Protein AF-A0A8T6FMV1-F1 (afdb_monomer_lite)

Foldseek 3Di:
DDPVVVVVVVVVVCVVLVPDPVNVCVVVVVVVVVVVVVVVVVVVVVPLDQAEEEEAEQQVPLVLLLLLLLLLVLLVLLLVLLLPDPQDALVPDPDPVSSLSNLVNVQPVDVVSSVVLSNLLSVLLSVCLVVVHADDPDDHSSNVVSRCCNPCVVVVCVSRVPRSSVRYDYDDDPDRDPVVQVVCQVVVNHQWYKYHDNCNLPDPPDIDIGGPDPPDCPVVVVSVVSSVVSSVVVNCVVVVNDPVNVVVVVDDDDDDDDDPPPDDDDDDDDDDDDPDDDDDDDDDDDD

Radius of gyration: 29.45 Å; chains: 1; bounding box: 88×68×72 Å

Secondary structure (DSSP, 8-state):
--HHHHHHHHHHHHHHHHTSHHHHHHHHHHHHHHHHHHHHHHHHHT--PPEEEEEEESSSSHHHHHHHHHHHHHHHHHHHHHHHS----GGG-SSHHHHHHHHHHHHTSSHHHHHHHHHHHHHHHHHHHHHT---SS--SHHHHHHHHHHH-HHHHHHHHSSSHHHHEEE---SS-SHHHHHHHHHTTS-SEEEEE-S-TTT-SS--EEEES-TT--HHHHHHHHHHHHHHHHHHHHHTT--HHHHHHHH-------PPPTT-------------------------

Sequence (287 aa):
MSPRRVGLVARREFLENARTKAFWIGALSVPVLLVVTAAVGGFFASIRSVDTYAVLDQSGWVHDATRRHIIAEDLTEALDVIARRSVSSPADAGNEREALLAEVRTAIDSDEDREAFQTRAAELIFTLATESGRIPSPSLAVEKFADWWVSDVDAVADAFGDTSLADYRELVPSRLDAAHLNALIAEDRLDGYFVIPEDPVRSGEGARYVTENLTDQDMSRWYGRSLTDVVQAQRLREENIDAETAEWLNETISFEAAKPLGARAATAEAGHVHAQGEPILVGWVRL

Structure (mmCIF, N/CA/C/O backbone):
data_AF-A0A8T6FMV1-F1
#
_entry.id   AF-A0A8T6FMV1-F1
#
loop_
_atom_site.group_PDB
_atom_site.id
_atom_site.type_symbol
_atom_site.label_atom_id
_atom_site.label_alt_id
_atom_site.label_comp_id
_atom_site.label_asym_id
_atom_site.label_entity_id
_atom_site.label_seq_id
_atom_site.pdbx_PDB_ins_code
_atom_site.Cartn_x
_atom_site.Cartn_y
_atom_site.Cartn_z
_atom_site.occupancy
_atom_site.B_iso_or_equiv
_atom_site.auth_seq_id
_atom_site.auth_comp_id
_atom_site.auth_asym_id
_atom_site.auth_atom_id
_atom_site.pdbx_PDB_model_num
ATOM 1 N N . MET A 1 1 ? 70.629 9.662 -28.753 1.00 59.44 1 MET A N 1
ATOM 2 C CA . MET A 1 1 ? 69.447 10.322 -29.358 1.00 59.44 1 MET A CA 1
ATOM 3 C C . MET A 1 1 ? 68.993 11.407 -28.390 1.00 59.44 1 MET A C 1
ATOM 5 O O . MET A 1 1 ? 68.841 11.092 -27.220 1.00 59.44 1 MET A O 1
ATOM 9 N N . SER A 1 2 ? 68.902 12.682 -28.788 1.00 84.38 2 SER A N 1
ATOM 10 C CA . SER A 1 2 ? 68.563 13.740 -27.823 1.00 84.38 2 SER A CA 1
ATOM 11 C C . SER A 1 2 ? 67.052 13.759 -27.541 1.00 84.38 2 SER A C 1
ATOM 13 O O . SER A 1 2 ? 66.267 13.625 -28.484 1.00 84.38 2 SER A O 1
ATOM 15 N N . PRO A 1 3 ? 66.620 13.964 -26.284 1.00 84.75 3 PRO A N 1
ATOM 16 C CA . PRO A 1 3 ? 65.202 13.935 -25.895 1.00 84.75 3 PRO A CA 1
ATOM 17 C C . PRO A 1 3 ? 64.345 14.932 -26.691 1.00 84.75 3 PRO A C 1
ATOM 19 O O . PRO A 1 3 ? 63.190 14.661 -27.008 1.00 84.75 3 PRO A O 1
ATOM 22 N N . ARG A 1 4 ? 64.943 16.046 -27.134 1.00 80.75 4 ARG A N 1
ATOM 23 C CA . ARG A 1 4 ? 64.298 17.024 -28.023 1.00 80.75 4 ARG A CA 1
ATOM 24 C C . ARG A 1 4 ? 63.923 16.454 -29.394 1.00 80.75 4 ARG A C 1
ATOM 26 O O . ARG A 1 4 ? 62.879 16.808 -29.925 1.00 80.75 4 ARG A O 1
ATOM 33 N N . ARG A 1 5 ? 64.752 15.583 -29.981 1.00 81.50 5 ARG A N 1
ATOM 34 C CA . ARG A 1 5 ? 64.457 14.971 -31.289 1.00 81.50 5 ARG A CA 1
ATOM 35 C C . ARG A 1 5 ? 63.399 13.878 -31.169 1.00 81.50 5 ARG A C 1
ATOM 37 O O . ARG A 1 5 ? 62.528 13.807 -32.025 1.00 81.50 5 ARG A O 1
ATOM 44 N N . VAL A 1 6 ? 63.435 13.099 -30.087 1.00 87.50 6 VAL A N 1
ATOM 45 C CA . VAL A 1 6 ? 62.407 12.087 -29.786 1.00 87.50 6 VAL A CA 1
ATOM 46 C C . VAL A 1 6 ? 61.032 12.746 -29.633 1.00 87.50 6 VAL A C 1
ATOM 48 O O . VAL A 1 6 ? 60.074 12.298 -30.251 1.00 87.50 6 VAL A O 1
ATOM 51 N N . GLY A 1 7 ? 60.946 13.877 -28.922 1.00 88.31 7 GLY A N 1
ATOM 52 C CA . GLY A 1 7 ? 59.691 14.624 -28.783 1.00 88.31 7 GLY A CA 1
ATOM 53 C C . GLY A 1 7 ? 59.149 15.204 -30.097 1.00 88.31 7 GLY A C 1
ATOM 54 O O . GLY A 1 7 ? 57.939 15.229 -30.306 1.00 88.31 7 GLY A O 1
ATOM 55 N N . LEU A 1 8 ? 60.024 15.642 -31.012 1.00 88.56 8 LEU A N 1
ATOM 56 C CA . LEU A 1 8 ? 59.601 16.160 -32.321 1.00 88.56 8 LEU A CA 1
ATOM 57 C C . LEU A 1 8 ? 59.059 15.061 -33.240 1.00 88.56 8 LEU A C 1
ATOM 59 O O . LEU A 1 8 ? 58.070 15.290 -33.934 1.00 88.56 8 LEU A O 1
ATOM 63 N N . VAL A 1 9 ? 59.679 13.878 -33.221 1.00 87.81 9 VAL A N 1
ATOM 64 C CA . VAL A 1 9 ? 59.193 12.709 -33.969 1.00 87.81 9 VAL A CA 1
ATOM 65 C C . VAL A 1 9 ? 57.860 12.232 -33.390 1.00 87.81 9 VAL A C 1
ATOM 67 O O . VAL A 1 9 ? 56.888 12.134 -34.133 1.00 87.81 9 VAL A O 1
ATOM 70 N N . ALA A 1 10 ? 57.765 12.088 -32.064 1.00 89.12 10 ALA A N 1
ATOM 71 C CA . ALA A 1 10 ? 56.531 11.687 -31.387 1.00 89.12 10 ALA A CA 1
ATOM 72 C C . ALA A 1 10 ? 55.363 12.653 -31.659 1.00 89.12 10 ALA A C 1
ATOM 74 O O . ALA A 1 10 ? 54.241 12.222 -31.913 1.00 89.12 10 ALA A O 1
ATOM 75 N N . ARG A 1 11 ? 55.617 13.971 -31.673 1.00 91.50 11 ARG A N 1
ATOM 76 C CA . ARG A 1 11 ? 54.591 14.973 -32.009 1.00 91.50 11 ARG A CA 1
ATOM 77 C C . ARG A 1 11 ? 54.100 14.831 -33.449 1.00 91.50 11 ARG A C 1
ATOM 79 O O . ARG A 1 11 ? 52.910 15.002 -33.698 1.00 91.50 11 ARG A O 1
ATOM 86 N N . ARG A 1 12 ? 55.001 14.566 -34.398 1.00 92.50 12 ARG A N 1
ATOM 87 C CA . ARG A 1 12 ? 54.630 14.388 -35.805 1.00 92.50 12 ARG A CA 1
ATOM 88 C C . ARG A 1 12 ? 53.789 13.128 -35.995 1.00 92.50 12 ARG A C 1
ATOM 90 O O . ARG A 1 12 ? 52.728 13.221 -36.602 1.00 92.50 12 ARG A O 1
ATOM 97 N N . GLU A 1 13 ? 54.224 12.002 -35.435 1.00 87.88 13 GLU A N 1
ATOM 98 C CA . GLU A 1 13 ? 53.486 10.734 -35.502 1.00 87.88 13 GLU A CA 1
ATOM 99 C C . GLU A 1 13 ? 52.111 10.845 -34.829 1.00 87.88 13 GLU A C 1
ATOM 101 O O . GLU A 1 13 ? 51.110 10.392 -35.381 1.00 87.88 13 GLU A O 1
ATOM 106 N N . PHE A 1 14 ? 52.021 11.536 -33.687 1.00 89.38 14 PHE A N 1
ATOM 107 C CA . PHE A 1 14 ? 50.739 11.822 -33.044 1.00 89.38 14 PHE A CA 1
ATOM 108 C C . PHE A 1 14 ? 49.815 12.659 -33.939 1.00 89.38 14 PHE A C 1
ATOM 110 O O . PHE A 1 14 ? 48.641 12.332 -34.065 1.00 89.38 14 PHE A O 1
ATOM 117 N N . LEU A 1 15 ? 50.321 13.715 -34.591 1.00 90.00 15 LEU A N 1
ATOM 118 C CA . LEU A 1 15 ? 49.513 14.567 -35.475 1.00 90.00 15 LEU A CA 1
ATOM 119 C C . LEU A 1 15 ? 49.053 13.849 -36.750 1.00 90.00 15 LEU A C 1
ATOM 121 O O . LEU A 1 15 ? 47.957 14.130 -37.236 1.00 90.00 15 LEU A O 1
ATOM 125 N N . GLU A 1 16 ? 49.869 12.948 -37.299 1.00 89.81 16 GLU A N 1
ATOM 126 C CA . GLU A 1 16 ? 49.487 12.117 -38.446 1.00 89.81 16 GLU A CA 1
ATOM 127 C C . GLU A 1 16 ? 48.393 11.113 -38.043 1.00 89.81 16 GLU A C 1
ATOM 129 O O . GLU A 1 16 ? 47.364 11.027 -38.718 1.00 89.81 16 GLU A O 1
ATOM 134 N N . ASN A 1 17 ? 48.528 10.461 -36.884 1.00 85.06 17 ASN A N 1
ATOM 135 C CA . ASN A 1 17 ? 47.519 9.533 -36.367 1.00 85.06 17 ASN A CA 1
ATOM 136 C C . ASN A 1 17 ? 46.221 10.239 -35.942 1.00 85.06 17 ASN A C 1
ATOM 138 O O . ASN A 1 17 ? 45.132 9.768 -36.271 1.00 85.06 17 ASN A O 1
ATOM 142 N N . ALA A 1 18 ? 46.312 11.407 -35.301 1.00 87.69 18 ALA A N 1
ATOM 143 C CA . ALA A 1 18 ? 45.163 12.178 -34.823 1.00 87.69 18 ALA A CA 1
ATOM 144 C C . ALA A 1 18 ? 44.283 12.752 -35.945 1.00 87.69 18 ALA A C 1
ATOM 146 O O . ALA A 1 18 ? 43.157 13.171 -35.694 1.00 87.69 18 ALA A O 1
ATOM 147 N N . ARG A 1 19 ? 44.757 12.781 -37.196 1.00 90.19 19 ARG A N 1
ATOM 148 C CA . ARG A 1 19 ? 43.937 13.173 -38.357 1.00 90.19 19 ARG A CA 1
ATOM 149 C C . ARG A 1 19 ? 43.085 12.033 -38.902 1.00 90.19 19 ARG A C 1
ATOM 151 O O . ARG A 1 19 ? 42.187 12.275 -39.708 1.00 90.19 19 ARG A O 1
ATOM 158 N N . THR A 1 20 ? 43.355 10.797 -38.494 1.00 93.44 20 THR A N 1
ATOM 159 C CA . THR A 1 20 ? 42.580 9.646 -38.951 1.00 93.44 20 THR A CA 1
ATOM 160 C C . THR A 1 20 ? 41.251 9.571 -38.204 1.00 93.44 20 THR A C 1
ATOM 162 O O . THR A 1 20 ? 41.170 9.810 -36.999 1.00 93.44 20 THR A O 1
ATOM 165 N N . LYS A 1 21 ? 40.182 9.197 -38.915 1.00 89.75 21 LYS A N 1
ATOM 166 C CA . LYS A 1 21 ? 38.871 8.949 -38.293 1.00 89.75 21 LYS A CA 1
ATOM 167 C C . LYS A 1 21 ? 38.950 7.821 -37.256 1.00 89.75 21 LYS A C 1
ATOM 169 O O . LYS A 1 21 ? 38.275 7.888 -36.238 1.00 89.75 21 LYS A O 1
ATOM 174 N N . ALA A 1 22 ? 39.814 6.831 -37.491 1.00 88.44 22 ALA A N 1
ATOM 175 C CA . ALA A 1 22 ? 40.030 5.701 -36.591 1.00 88.44 22 ALA A CA 1
ATOM 176 C C . ALA A 1 22 ? 40.538 6.136 -35.206 1.00 88.44 22 ALA A C 1
ATOM 178 O O . ALA A 1 22 ? 40.054 5.619 -34.204 1.00 88.44 22 ALA A O 1
ATOM 179 N N . PHE A 1 23 ? 41.449 7.116 -35.141 1.00 91.31 23 PHE A N 1
ATOM 180 C CA . PHE A 1 23 ? 41.937 7.650 -33.868 1.00 91.31 23 PHE A CA 1
ATOM 181 C C . PHE A 1 23 ? 40.812 8.282 -33.043 1.00 91.31 23 PHE A C 1
ATOM 183 O O . PHE A 1 23 ? 40.667 7.960 -31.869 1.00 91.31 23 PHE A O 1
ATOM 190 N N . TRP A 1 24 ? 39.978 9.129 -33.653 1.00 93.44 24 TRP A N 1
ATOM 191 C CA . TRP A 1 24 ? 38.863 9.769 -32.946 1.00 93.44 24 TRP A CA 1
ATOM 192 C C . TRP A 1 24 ? 37.772 8.782 -32.541 1.00 93.44 24 TRP A C 1
ATOM 194 O O . TRP A 1 24 ? 37.235 8.899 -31.444 1.00 93.44 24 TRP A O 1
ATOM 204 N N . ILE A 1 25 ? 37.484 7.788 -33.385 1.00 91.44 25 ILE A N 1
ATOM 205 C CA . ILE A 1 25 ? 36.547 6.712 -33.046 1.00 91.44 25 ILE A CA 1
ATOM 206 C C . ILE A 1 25 ? 37.071 5.926 -31.842 1.00 91.44 25 ILE A C 1
ATOM 208 O O . ILE A 1 25 ? 36.320 5.730 -30.899 1.00 91.44 25 ILE A O 1
ATOM 212 N N . GLY A 1 26 ? 38.348 5.530 -31.833 1.00 92.44 26 GLY A N 1
ATOM 213 C CA . GLY A 1 26 ? 38.952 4.798 -30.714 1.00 92.44 26 GLY A CA 1
ATOM 214 C C . GLY A 1 26 ? 39.086 5.626 -29.431 1.00 92.44 26 GLY A C 1
ATOM 215 O O . GLY A 1 26 ? 38.884 5.107 -28.337 1.00 92.44 26 GLY A O 1
ATOM 216 N N . ALA A 1 27 ? 39.400 6.917 -29.550 1.00 92.88 27 ALA A N 1
ATOM 217 C CA . ALA A 1 27 ? 39.535 7.814 -28.405 1.00 92.88 27 ALA A CA 1
ATOM 218 C C . ALA A 1 27 ? 38.184 8.128 -27.738 1.00 92.88 27 ALA A C 1
ATOM 220 O O . ALA A 1 27 ? 38.131 8.295 -26.522 1.00 92.88 27 ALA A O 1
ATOM 221 N N . LEU A 1 28 ? 37.097 8.200 -28.517 1.00 95.69 28 LEU A N 1
ATOM 222 C CA . LEU A 1 28 ? 35.752 8.492 -28.008 1.00 95.69 28 LEU A CA 1
ATOM 223 C C . LEU A 1 28 ? 34.923 7.241 -27.697 1.00 95.69 28 LEU A C 1
ATOM 225 O O . LEU A 1 28 ? 33.983 7.332 -26.914 1.00 95.69 28 LEU A O 1
ATOM 229 N N . SER A 1 29 ? 35.245 6.076 -28.261 1.00 93.69 29 SER A N 1
ATOM 230 C CA . SER A 1 29 ? 34.432 4.868 -28.084 1.00 93.69 29 SER A CA 1
ATOM 231 C C . SER A 1 29 ? 34.378 4.392 -26.635 1.00 93.69 29 SER A C 1
ATOM 233 O O . SER A 1 29 ? 33.304 4.029 -26.174 1.00 93.69 29 SER A O 1
ATOM 235 N N . VAL A 1 30 ? 35.488 4.443 -25.892 1.00 95.06 30 VAL A N 1
ATOM 236 C CA . VAL A 1 30 ? 35.526 4.033 -24.475 1.00 95.06 30 VAL A CA 1
ATOM 237 C C . VAL A 1 30 ? 34.630 4.906 -23.579 1.00 95.06 30 VAL A C 1
ATOM 239 O O . VAL A 1 30 ? 33.767 4.342 -22.906 1.00 95.06 30 VAL A O 1
ATOM 242 N N . PRO A 1 31 ? 34.759 6.250 -23.549 1.00 95.38 31 PRO A N 1
ATOM 243 C CA . PRO A 1 31 ? 33.885 7.074 -22.715 1.00 95.38 31 PRO A CA 1
ATOM 244 C C . PRO A 1 31 ? 32.423 7.002 -23.163 1.00 95.38 31 PRO A C 1
ATOM 246 O O . PRO A 1 31 ? 31.544 6.926 -22.312 1.00 95.38 31 PRO A O 1
ATOM 249 N N . VAL A 1 32 ? 32.146 6.950 -24.471 1.00 96.38 32 VAL A N 1
ATOM 250 C CA . VAL A 1 32 ? 30.772 6.785 -24.971 1.00 96.38 32 VAL A CA 1
ATOM 251 C C . VAL A 1 32 ? 30.183 5.449 -24.523 1.00 96.38 32 VAL A C 1
ATOM 253 O O . VAL A 1 32 ? 29.054 5.428 -24.047 1.00 96.38 32 VAL A O 1
ATOM 256 N N . LEU A 1 33 ? 30.941 4.352 -24.602 1.00 95.00 33 LEU A N 1
ATOM 257 C CA . LEU A 1 33 ? 30.490 3.043 -24.131 1.00 95.00 33 LEU A CA 1
ATOM 258 C C . LEU A 1 33 ? 30.187 3.060 -22.628 1.00 95.00 33 LEU A C 1
ATOM 260 O O . LEU A 1 33 ? 29.176 2.506 -22.218 1.00 95.00 33 LEU A O 1
ATOM 264 N N . LEU A 1 34 ? 31.010 3.725 -21.810 1.00 93.94 34 LEU A N 1
ATOM 265 C CA . LEU A 1 34 ? 30.744 3.865 -20.374 1.00 93.94 34 LEU A CA 1
ATOM 266 C C . LEU A 1 34 ? 29.466 4.664 -20.098 1.00 93.94 34 LEU A C 1
ATOM 268 O O . LEU A 1 34 ? 28.664 4.239 -19.269 1.00 93.94 34 LEU A O 1
ATOM 272 N N . VAL A 1 35 ? 29.247 5.777 -20.810 1.00 94.19 35 VAL A N 1
ATOM 273 C CA . VAL A 1 35 ? 28.006 6.558 -20.687 1.00 94.19 35 VAL A CA 1
ATOM 274 C C . VAL A 1 35 ? 26.799 5.729 -21.114 1.00 94.19 35 VAL A C 1
ATOM 276 O O . VAL A 1 35 ? 25.800 5.724 -20.406 1.00 94.19 35 VAL A O 1
ATOM 279 N N . VAL A 1 36 ? 26.888 4.999 -22.228 1.00 92.81 36 VAL A N 1
ATOM 280 C CA . VAL A 1 36 ? 25.794 4.148 -22.714 1.00 92.81 36 VAL A CA 1
ATOM 281 C C . VAL A 1 36 ? 25.496 3.026 -21.722 1.00 92.81 36 VAL A C 1
ATOM 283 O O . VAL A 1 36 ? 24.342 2.848 -21.360 1.00 92.81 36 VAL A O 1
ATOM 286 N N . THR A 1 37 ? 26.501 2.310 -21.219 1.00 90.12 37 THR A N 1
ATOM 287 C CA . THR A 1 37 ? 26.293 1.226 -20.244 1.00 90.12 37 THR A CA 1
ATOM 288 C C . THR A 1 37 ? 25.696 1.744 -18.934 1.00 90.12 37 THR A C 1
ATOM 290 O O . THR A 1 37 ? 24.772 1.133 -18.401 1.00 90.12 37 THR A O 1
ATOM 293 N N . ALA A 1 38 ? 26.166 2.892 -18.433 1.00 85.50 38 ALA A N 1
ATOM 294 C CA . ALA A 1 38 ? 25.593 3.525 -17.246 1.00 85.50 38 ALA A CA 1
ATOM 295 C C . ALA A 1 38 ? 24.151 4.006 -17.489 1.00 85.50 38 ALA A C 1
ATOM 297 O O . ALA A 1 38 ? 23.285 3.804 -16.640 1.00 85.50 38 ALA A O 1
ATOM 298 N N . ALA A 1 39 ? 23.880 4.589 -18.660 1.00 82.94 39 ALA A N 1
ATOM 299 C CA . ALA A 1 39 ? 22.544 5.026 -19.050 1.00 82.94 39 ALA A CA 1
ATOM 300 C C . ALA A 1 39 ? 21.577 3.846 -19.195 1.00 82.94 39 ALA A C 1
ATOM 302 O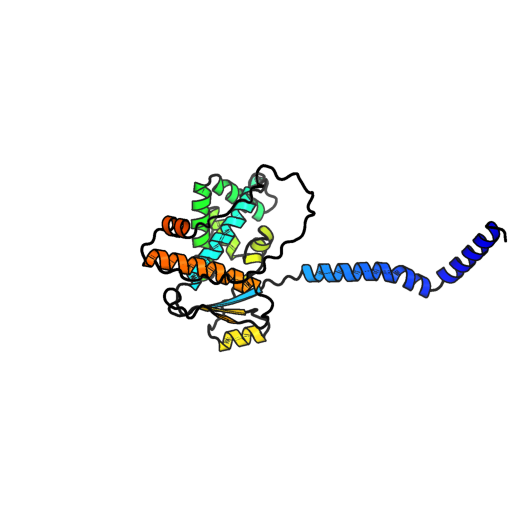 O . ALA A 1 39 ? 20.440 3.953 -18.758 1.00 82.94 39 ALA A O 1
ATOM 303 N N . VAL A 1 40 ? 22.025 2.712 -19.744 1.00 82.25 40 VAL A N 1
ATOM 304 C CA . VAL A 1 40 ? 21.216 1.490 -19.850 1.00 82.25 40 VAL A CA 1
ATOM 305 C C . VAL A 1 40 ? 20.856 0.965 -18.458 1.00 82.25 40 VAL A C 1
ATOM 307 O O . VAL A 1 40 ? 19.684 0.712 -18.203 1.00 82.25 40 VAL A O 1
ATOM 310 N N . GLY A 1 41 ? 21.818 0.875 -17.532 1.00 72.50 41 GLY A N 1
ATOM 311 C CA . GLY A 1 41 ? 21.542 0.451 -16.153 1.00 72.50 41 GLY A CA 1
ATOM 312 C C . GLY A 1 41 ? 20.572 1.381 -15.414 1.00 72.50 41 GLY A C 1
ATOM 313 O O . GLY A 1 41 ? 19.629 0.909 -14.784 1.00 72.50 41 GLY A O 1
ATOM 314 N N . GLY A 1 42 ? 20.755 2.701 -15.540 1.00 67.75 42 GLY A N 1
ATOM 315 C CA . GLY A 1 42 ? 19.849 3.689 -14.945 1.00 67.75 42 GLY A CA 1
ATOM 316 C C . GLY A 1 42 ? 18.450 3.688 -15.570 1.00 67.75 42 GLY A C 1
ATOM 317 O O . GLY A 1 42 ? 17.464 3.853 -14.861 1.00 67.75 42 GLY A O 1
ATOM 318 N N . PHE A 1 43 ? 18.353 3.448 -16.879 1.00 68.50 43 PHE A N 1
ATOM 319 C CA . PHE A 1 43 ? 17.078 3.362 -17.588 1.00 68.50 43 PHE A CA 1
ATOM 320 C C . PHE A 1 43 ? 16.267 2.136 -17.151 1.00 68.50 43 PHE A C 1
ATOM 322 O O . PHE A 1 43 ? 15.076 2.264 -16.894 1.00 68.50 43 PHE A O 1
ATOM 329 N N . PHE A 1 44 ? 16.905 0.975 -16.968 1.00 60.31 44 PHE A N 1
ATOM 330 C CA . PHE A 1 44 ? 16.220 -0.210 -16.438 1.00 60.31 44 PHE A CA 1
ATOM 331 C C . PHE A 1 44 ? 15.789 -0.047 -14.977 1.00 60.31 44 PHE A C 1
ATOM 333 O O . PHE A 1 44 ? 14.694 -0.469 -14.630 1.00 60.31 44 PHE A O 1
ATOM 340 N N . ALA A 1 45 ? 16.584 0.629 -14.143 1.00 56.97 45 ALA A N 1
ATOM 341 C CA . ALA A 1 45 ? 16.174 0.942 -12.772 1.00 56.97 45 ALA A CA 1
ATOM 342 C C . ALA A 1 45 ? 14.958 1.890 -12.712 1.00 56.97 45 ALA A C 1
ATOM 344 O O . ALA A 1 45 ? 14.191 1.838 -11.758 1.00 56.97 45 ALA A O 1
ATOM 345 N N . SER A 1 46 ? 14.766 2.740 -13.730 1.00 51.84 46 SER A N 1
ATOM 346 C CA . SER A 1 46 ? 13.611 3.647 -13.825 1.00 51.84 46 SER A CA 1
ATOM 347 C C . SER A 1 46 ? 12.337 3.010 -14.390 1.00 51.84 46 SER A C 1
ATOM 349 O O . SER A 1 46 ? 11.285 3.638 -14.339 1.00 51.84 46 SER A O 1
ATOM 351 N N . ILE A 1 47 ? 12.411 1.782 -14.914 1.00 56.62 47 ILE A N 1
ATOM 352 C CA . ILE A 1 47 ? 11.244 0.999 -15.350 1.00 56.62 47 ILE A CA 1
ATOM 353 C C . ILE A 1 47 ? 11.027 -0.124 -14.333 1.00 56.62 47 ILE A C 1
ATOM 355 O O . ILE A 1 47 ? 10.980 -1.300 -14.686 1.00 56.62 47 ILE A O 1
ATOM 359 N N . ARG A 1 48 ? 10.952 0.215 -13.044 1.00 59.22 48 ARG A N 1
ATOM 360 C CA . ARG A 1 48 ? 10.371 -0.722 -12.085 1.00 59.22 48 ARG A CA 1
ATOM 361 C C . ARG A 1 48 ? 8.871 -0.711 -12.361 1.00 59.22 48 ARG A C 1
ATOM 363 O O . ARG A 1 48 ? 8.189 0.250 -12.018 1.00 59.22 48 ARG A O 1
ATOM 370 N N . SER A 1 49 ? 8.396 -1.693 -13.122 1.00 74.25 49 SER A N 1
ATOM 371 C CA . SER A 1 49 ? 6.963 -1.925 -13.264 1.00 74.25 49 SER A CA 1
ATOM 372 C C . SER A 1 49 ? 6.423 -2.278 -11.888 1.00 74.25 49 S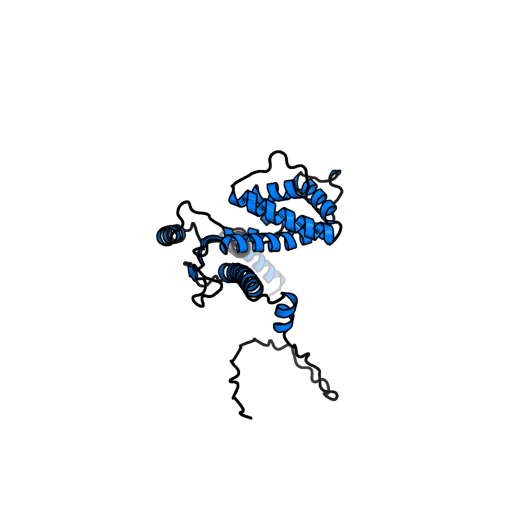ER A C 1
ATOM 374 O O . SER A 1 49 ? 7.037 -3.068 -11.179 1.00 74.25 49 SER A O 1
ATOM 376 N N . VAL A 1 50 ? 5.320 -1.649 -11.501 1.00 88.19 50 VAL A N 1
ATOM 377 C CA . VAL A 1 50 ? 4.601 -2.037 -10.293 1.00 88.19 50 VAL A CA 1
ATOM 378 C C . VAL A 1 50 ? 4.020 -3.423 -10.548 1.00 88.19 50 VAL A C 1
ATOM 380 O O . VAL A 1 50 ? 3.297 -3.592 -11.535 1.00 88.19 50 VAL A O 1
ATOM 383 N N . ASP A 1 51 ? 4.353 -4.401 -9.710 1.00 93.31 51 ASP A N 1
ATOM 384 C CA . ASP A 1 51 ? 3.937 -5.776 -9.942 1.00 93.31 51 ASP A CA 1
ATOM 385 C C . ASP A 1 51 ? 2.432 -5.908 -9.696 1.00 93.31 51 ASP A C 1
ATOM 387 O O . ASP A 1 51 ? 1.865 -5.415 -8.717 1.00 93.31 51 ASP A O 1
ATOM 391 N N . THR A 1 52 ? 1.761 -6.599 -10.597 1.00 95.31 52 THR A N 1
ATOM 392 C CA . THR A 1 52 ? 0.317 -6.776 -10.615 1.00 95.31 52 THR A CA 1
ATOM 393 C C . THR A 1 52 ? -0.074 -8.147 -10.089 1.00 95.31 52 THR A C 1
ATOM 395 O O . THR A 1 52 ? 0.449 -9.174 -10.517 1.00 95.31 52 THR A O 1
ATOM 398 N N . TYR A 1 53 ? -1.041 -8.190 -9.175 1.00 96.88 53 TYR A N 1
ATOM 399 C CA . TYR A 1 53 ? -1.509 -9.440 -8.582 1.00 96.88 53 TYR A CA 1
ATOM 400 C C . TYR A 1 53 ? -3.026 -9.514 -8.482 1.00 96.88 53 TYR A C 1
ATOM 402 O O . TYR A 1 53 ? -3.718 -8.507 -8.538 1.00 96.88 53 TYR A O 1
ATOM 410 N N . ALA A 1 54 ? -3.557 -10.722 -8.335 1.00 97.38 54 ALA A N 1
ATOM 411 C CA . ALA A 1 54 ? -4.979 -10.955 -8.108 1.00 97.38 54 ALA A CA 1
ATOM 412 C C . ALA A 1 54 ? -5.166 -11.961 -6.974 1.00 97.38 54 ALA A C 1
ATOM 414 O O . ALA A 1 54 ? -4.251 -12.716 -6.635 1.00 97.38 54 ALA A O 1
ATOM 415 N N . VAL A 1 55 ? -6.362 -12.006 -6.395 1.00 97.44 55 VAL A N 1
ATOM 416 C CA . VAL A 1 55 ? -6.655 -12.910 -5.282 1.00 97.44 55 VAL A CA 1
ATOM 417 C C . VAL A 1 55 ? -7.954 -13.657 -5.544 1.00 97.44 55 VAL A C 1
ATOM 419 O O . VAL A 1 55 ? -9.006 -13.064 -5.746 1.00 97.44 55 VAL A O 1
ATOM 422 N N . LEU A 1 56 ? -7.874 -14.986 -5.543 1.00 96.38 56 LEU A N 1
ATOM 423 C CA . LEU A 1 56 ? -9.012 -15.893 -5.550 1.00 96.38 56 LEU A CA 1
ATOM 424 C C . LEU A 1 56 ? -9.309 -16.317 -4.109 1.00 96.38 56 LEU A C 1
ATOM 426 O O . LEU A 1 56 ? -8.695 -17.257 -3.598 1.00 96.38 56 LEU A O 1
ATOM 430 N N . ASP A 1 57 ? -10.244 -15.624 -3.463 1.00 96.19 57 ASP A N 1
ATOM 431 C CA . ASP A 1 57 ? -10.633 -15.905 -2.081 1.00 96.19 57 ASP A CA 1
ATOM 432 C C . ASP A 1 57 ? -11.873 -16.794 -1.993 1.00 96.19 57 ASP A C 1
ATOM 434 O O . ASP A 1 57 ? -12.980 -16.387 -2.342 1.00 96.19 57 ASP A O 1
ATOM 438 N N . GLN A 1 58 ? -11.683 -18.020 -1.506 1.00 95.19 58 GLN A N 1
ATOM 439 C CA . GLN A 1 58 ? -12.769 -18.973 -1.277 1.00 95.19 58 GLN A CA 1
ATOM 440 C C . GLN A 1 58 ? -13.368 -18.852 0.129 1.00 95.19 58 GLN A C 1
ATOM 442 O O . GLN A 1 58 ? -14.458 -19.366 0.359 1.00 95.19 58 GLN A O 1
ATOM 447 N N . SER A 1 59 ? -12.682 -18.182 1.061 1.00 94.94 59 SER A N 1
ATOM 448 C CA . SER A 1 59 ? -13.180 -17.937 2.421 1.00 94.94 59 SER A CA 1
ATOM 449 C C . SER A 1 59 ? -14.255 -16.850 2.460 1.00 94.94 59 SER A C 1
ATOM 451 O O . SER A 1 59 ? -15.105 -16.838 3.351 1.00 94.94 59 SER A O 1
ATOM 453 N N . GLY A 1 60 ? -14.208 -15.923 1.497 1.00 95.12 60 GLY A N 1
ATOM 454 C CA . GLY A 1 60 ? -15.129 -14.796 1.372 1.00 95.12 60 GLY A CA 1
ATOM 455 C C . GLY A 1 60 ? -14.907 -13.663 2.376 1.00 95.12 60 GLY A C 1
ATOM 456 O O . GLY A 1 60 ? -15.746 -12.767 2.450 1.00 95.12 60 GLY A O 1
ATOM 457 N N . TRP A 1 61 ? -13.826 -13.687 3.161 1.00 95.31 61 TRP A N 1
ATOM 458 C CA . TRP A 1 61 ? -13.542 -12.631 4.142 1.00 95.31 61 TRP A CA 1
ATOM 459 C C . TRP A 1 61 ? -12.055 -12.315 4.311 1.00 95.31 61 TRP A C 1
ATOM 461 O O . TRP A 1 61 ? -11.716 -11.175 4.638 1.00 95.31 61 TRP A O 1
ATOM 471 N N . VAL A 1 62 ? -11.162 -13.295 4.119 1.00 95.81 62 VAL A N 1
ATOM 472 C CA . VAL A 1 62 ? -9.730 -13.111 4.394 1.00 95.81 62 VAL A CA 1
ATOM 473 C C . VAL A 1 62 ? -9.119 -12.087 3.464 1.00 95.81 62 VAL A C 1
ATOM 475 O O . VAL A 1 62 ? -8.297 -11.297 3.918 1.00 95.81 62 VAL A O 1
ATOM 478 N N . HIS A 1 63 ? -9.518 -12.062 2.195 1.00 96.12 63 HIS A N 1
ATOM 479 C CA . HIS A 1 63 ? -8.998 -11.087 1.249 1.00 96.12 63 HIS A CA 1
ATOM 480 C C . HIS A 1 63 ? -9.263 -9.653 1.708 1.00 96.12 63 HIS A C 1
ATOM 482 O O . HIS A 1 63 ? -8.335 -8.861 1.852 1.00 96.12 63 HIS A O 1
ATOM 488 N N . ASP A 1 64 ? -10.516 -9.346 2.030 1.00 96.75 64 ASP A N 1
ATOM 489 C CA . ASP A 1 64 ? -10.919 -8.015 2.472 1.00 96.75 64 ASP A CA 1
ATOM 490 C C . ASP A 1 64 ? -10.258 -7.630 3.798 1.00 96.75 64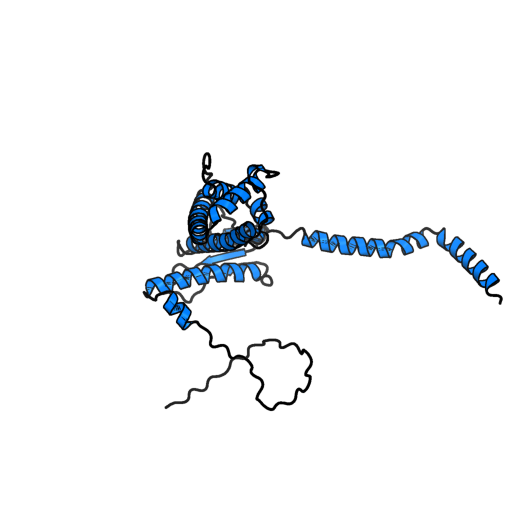 ASP A C 1
ATOM 492 O O . ASP A 1 64 ? -9.878 -6.476 4.002 1.00 96.75 64 ASP A O 1
ATOM 496 N N . ALA A 1 65 ? -10.110 -8.584 4.719 1.00 96.56 65 ALA A N 1
ATOM 497 C CA . ALA A 1 65 ? -9.395 -8.358 5.970 1.00 96.56 65 ALA A CA 1
ATOM 498 C C . ALA A 1 65 ? -7.895 -8.101 5.731 1.00 96.56 65 ALA A C 1
ATOM 500 O O . ALA A 1 65 ? -7.338 -7.171 6.310 1.00 96.56 65 ALA A O 1
ATOM 501 N N . THR A 1 66 ? -7.268 -8.852 4.823 1.00 97.19 66 THR A N 1
ATOM 502 C CA . THR A 1 66 ? -5.861 -8.679 4.416 1.00 97.19 66 THR A CA 1
ATOM 503 C C . THR A 1 66 ? -5.644 -7.330 3.744 1.00 97.19 66 THR A C 1
ATOM 505 O O . THR A 1 66 ? -4.696 -6.624 4.069 1.00 97.19 66 THR A O 1
ATOM 508 N N . ARG A 1 67 ? -6.559 -6.909 2.869 1.00 96.62 67 ARG A N 1
ATOM 509 C CA . ARG A 1 67 ? -6.496 -5.605 2.205 1.00 96.62 67 ARG A CA 1
ATOM 510 C C . ARG A 1 67 ? -6.597 -4.451 3.203 1.00 96.62 67 ARG A C 1
ATOM 512 O O . ARG A 1 67 ? -5.833 -3.498 3.097 1.00 96.62 67 ARG A O 1
ATOM 519 N N . ARG A 1 68 ? -7.487 -4.542 4.202 1.00 96.69 68 ARG A N 1
ATOM 520 C CA . ARG A 1 68 ? -7.549 -3.552 5.297 1.00 96.69 68 ARG A CA 1
ATOM 521 C C . ARG A 1 68 ? -6.250 -3.506 6.100 1.00 96.69 68 ARG A C 1
ATOM 523 O O . ARG A 1 68 ? -5.791 -2.414 6.413 1.00 96.69 68 ARG A O 1
ATOM 530 N N . HIS A 1 69 ? -5.668 -4.668 6.403 1.00 96.50 69 HIS A N 1
ATOM 531 C CA . HIS A 1 69 ? -4.385 -4.771 7.105 1.00 96.50 69 HIS A CA 1
ATOM 532 C C . HIS A 1 69 ? -3.255 -4.086 6.327 1.00 96.50 69 HIS A C 1
ATOM 534 O O . HIS A 1 69 ? -2.592 -3.211 6.869 1.00 96.50 69 HIS A O 1
ATOM 540 N N . ILE A 1 70 ? -3.116 -4.392 5.033 1.00 97.06 70 ILE A N 1
ATOM 541 C CA . ILE A 1 70 ? -2.124 -3.765 4.142 1.00 97.06 70 ILE A CA 1
ATOM 542 C C . ILE A 1 70 ? -2.300 -2.241 4.095 1.00 97.06 70 ILE A C 1
ATOM 544 O O . ILE A 1 70 ? -1.332 -1.502 4.247 1.00 97.06 70 ILE A O 1
ATOM 548 N N . ILE A 1 71 ? -3.537 -1.753 3.928 1.00 97.19 71 ILE A N 1
ATOM 549 C CA . ILE A 1 71 ? -3.818 -0.308 3.929 1.00 97.19 71 ILE A CA 1
ATOM 550 C C . ILE A 1 71 ? -3.392 0.318 5.262 1.00 97.19 71 ILE A C 1
ATOM 552 O O . ILE A 1 71 ? -2.814 1.401 5.269 1.00 97.19 71 ILE A O 1
ATOM 556 N N . ALA A 1 72 ? -3.672 -0.337 6.391 1.00 96.31 72 ALA A N 1
ATOM 557 C CA . ALA A 1 72 ? -3.285 0.170 7.701 1.00 96.31 72 ALA A CA 1
ATOM 558 C C . ALA A 1 72 ? -1.757 0.248 7.867 1.00 96.31 72 ALA A C 1
ATOM 560 O O . ALA A 1 72 ? -1.278 1.259 8.379 1.00 96.31 72 ALA A O 1
ATOM 561 N N . GLU A 1 73 ? -1.004 -0.757 7.407 1.00 96.00 73 GLU A N 1
ATOM 562 C CA . GLU A 1 73 ? 0.468 -0.745 7.405 1.00 96.00 73 GLU A CA 1
ATOM 563 C C . GLU A 1 73 ? 1.026 0.390 6.536 1.00 96.00 73 GLU A C 1
ATOM 565 O O . GLU A 1 73 ? 1.832 1.192 7.010 1.00 96.00 73 GLU A O 1
ATOM 570 N N . ASP A 1 74 ? 0.531 0.532 5.304 1.00 96.69 74 ASP A N 1
ATOM 571 C CA . ASP A 1 74 ? 0.958 1.599 4.393 1.00 96.69 74 ASP A CA 1
ATOM 572 C C . ASP A 1 74 ? 0.647 2.994 4.947 1.00 96.69 74 ASP A C 1
ATOM 574 O O . ASP A 1 74 ? 1.422 3.937 4.770 1.00 96.69 74 ASP A O 1
ATOM 578 N N . LEU A 1 75 ? -0.483 3.141 5.645 1.00 96.94 75 LEU A N 1
ATOM 579 C CA . LEU A 1 75 ? -0.829 4.382 6.327 1.00 96.94 75 LEU A CA 1
ATOM 580 C C . LEU A 1 75 ? 0.129 4.690 7.473 1.00 96.94 75 LEU A C 1
ATOM 582 O O . LEU A 1 75 ? 0.477 5.857 7.640 1.00 96.94 75 LEU A O 1
ATOM 586 N N . THR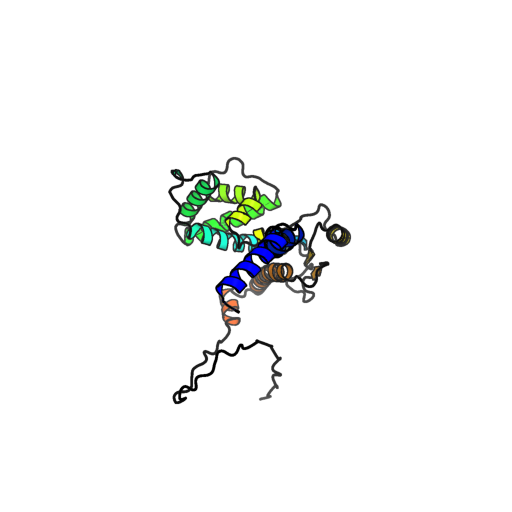 A 1 76 ? 0.573 3.694 8.245 1.00 95.75 76 THR A N 1
ATOM 587 C CA . THR A 1 76 ? 1.580 3.911 9.295 1.00 95.75 76 THR A CA 1
ATOM 588 C C . THR A 1 76 ? 2.818 4.580 8.703 1.00 95.75 76 THR A C 1
ATOM 590 O O . THR A 1 76 ? 3.205 5.657 9.165 1.00 95.75 76 THR A O 1
ATOM 593 N N . GLU A 1 77 ? 3.363 4.000 7.630 1.00 94.88 77 GLU A N 1
ATOM 594 C CA . GLU A 1 77 ? 4.567 4.495 6.956 1.00 94.88 77 GLU A CA 1
ATOM 595 C C . GLU A 1 77 ? 4.349 5.879 6.330 1.00 94.88 77 GLU A C 1
ATOM 597 O O . GLU A 1 77 ? 5.148 6.803 6.526 1.00 94.88 77 GLU A O 1
ATOM 602 N N . ALA A 1 78 ? 3.224 6.077 5.635 1.00 95.38 78 ALA A N 1
ATOM 603 C CA . ALA A 1 78 ? 2.881 7.364 5.038 1.00 95.38 78 ALA A CA 1
ATOM 604 C C . ALA A 1 78 ? 2.766 8.473 6.097 1.00 95.38 78 ALA A C 1
ATOM 606 O O . ALA A 1 78 ? 3.293 9.577 5.912 1.00 95.38 78 ALA A O 1
ATOM 607 N N . LEU A 1 79 ? 2.126 8.187 7.235 1.00 95.44 79 LEU A N 1
ATOM 608 C CA . LEU A 1 79 ? 1.996 9.132 8.341 1.00 95.44 79 LEU A CA 1
ATOM 609 C C . LEU A 1 79 ? 3.346 9.407 9.015 1.00 95.44 79 LEU A C 1
ATOM 611 O O . LEU A 1 79 ? 3.599 10.556 9.373 1.00 95.44 79 LEU A O 1
ATOM 615 N N . ASP A 1 80 ? 4.253 8.430 9.113 1.00 93.88 80 ASP A N 1
ATOM 616 C CA . ASP A 1 80 ? 5.623 8.663 9.592 1.00 93.88 80 ASP A CA 1
ATOM 617 C C . ASP A 1 80 ? 6.427 9.559 8.649 1.00 93.88 80 ASP A C 1
ATOM 619 O O . ASP A 1 80 ? 7.207 10.413 9.089 1.00 93.88 80 ASP A O 1
ATOM 623 N N . VAL A 1 81 ? 6.259 9.400 7.336 1.00 93.38 81 VAL A N 1
ATOM 624 C CA . VAL A 1 81 ? 6.865 10.300 6.348 1.00 93.38 81 VAL A CA 1
ATOM 625 C C . VAL A 1 81 ? 6.300 11.716 6.495 1.00 93.38 81 VAL A C 1
ATOM 627 O O . VAL A 1 81 ? 7.071 12.678 6.529 1.00 93.38 81 VAL A O 1
ATOM 630 N N . ILE A 1 82 ? 4.980 11.866 6.638 1.00 93.88 82 ILE A N 1
ATOM 631 C CA . ILE A 1 82 ? 4.324 13.169 6.847 1.00 93.88 82 ILE A CA 1
ATOM 632 C C . ILE A 1 82 ? 4.792 13.808 8.158 1.00 93.88 82 ILE A C 1
ATOM 634 O O . ILE A 1 82 ? 5.125 14.994 8.175 1.00 93.88 82 ILE A O 1
ATOM 638 N N . ALA A 1 83 ? 4.887 13.029 9.237 1.00 91.94 83 ALA A N 1
ATOM 639 C CA . ALA A 1 83 ? 5.298 13.505 10.551 1.00 91.94 83 ALA A CA 1
ATOM 640 C C . ALA A 1 83 ? 6.726 14.076 10.557 1.00 91.94 83 ALA A C 1
ATOM 642 O O . ALA A 1 83 ? 7.007 15.066 11.240 1.00 91.94 83 ALA A O 1
ATOM 643 N N . ARG A 1 84 ? 7.620 13.470 9.766 1.00 90.12 84 ARG A N 1
ATOM 644 C CA . ARG A 1 84 ? 9.029 13.867 9.636 1.00 90.12 84 ARG A CA 1
ATOM 645 C C . ARG A 1 84 ? 9.257 15.052 8.693 1.00 90.12 84 ARG A C 1
ATOM 647 O O . ARG A 1 84 ? 10.342 15.632 8.718 1.00 90.12 84 ARG A O 1
ATOM 654 N N . ARG A 1 85 ? 8.282 15.428 7.858 1.00 85.94 85 ARG A N 1
ATOM 655 C CA . ARG A 1 85 ? 8.433 16.559 6.930 1.00 85.94 85 ARG A CA 1
ATOM 656 C C . ARG A 1 85 ? 8.382 17.894 7.673 1.00 85.94 85 ARG A C 1
ATOM 658 O O . ARG A 1 85 ? 7.462 18.175 8.437 1.00 85.94 85 ARG A O 1
ATOM 665 N N . SER A 1 86 ? 9.350 18.756 7.376 1.00 67.12 86 SER A N 1
ATOM 666 C CA . SER A 1 86 ? 9.336 20.172 7.748 1.00 67.12 86 SER A CA 1
ATOM 667 C C . SER A 1 86 ? 8.325 20.900 6.863 1.00 67.12 86 SER A C 1
ATOM 669 O O . SER A 1 86 ? 8.683 21.427 5.811 1.00 67.12 86 SER A O 1
ATOM 671 N N . VAL A 1 87 ? 7.047 20.860 7.223 1.00 62.44 87 VAL A N 1
ATOM 672 C CA . VAL A 1 87 ? 5.999 21.481 6.409 1.00 62.44 87 VAL A CA 1
ATOM 673 C C . VAL A 1 87 ? 5.846 22.952 6.808 1.00 62.44 87 VAL A C 1
ATOM 675 O O . VAL A 1 87 ? 5.633 23.269 7.978 1.00 62.44 87 VAL A O 1
ATOM 678 N N . SER A 1 88 ? 5.984 23.859 5.837 1.00 62.22 88 SER A N 1
ATOM 679 C CA . SER A 1 88 ? 5.498 25.242 5.949 1.00 62.22 88 SER A CA 1
ATOM 680 C C . SER A 1 88 ? 3.968 25.221 6.068 1.00 62.22 88 SER A C 1
ATOM 682 O O . SER A 1 88 ? 3.346 24.275 5.598 1.00 62.22 88 SER A O 1
ATOM 684 N N . SER A 1 89 ? 3.344 26.225 6.689 1.00 72.25 89 SER A N 1
ATOM 685 C CA . SER A 1 89 ? 1.878 26.296 6.863 1.00 72.25 89 SER A CA 1
ATOM 686 C C . SER A 1 89 ? 1.112 25.913 5.579 1.00 72.25 89 SER A C 1
ATOM 688 O O . SER A 1 89 ? 1.603 26.234 4.497 1.00 72.25 89 SER A O 1
ATOM 690 N N . PRO A 1 90 ? -0.102 25.317 5.637 1.00 73.69 90 PRO A N 1
ATOM 691 C CA . PRO A 1 90 ? -0.901 25.038 4.435 1.00 73.69 90 PRO A CA 1
ATOM 692 C C . PRO A 1 90 ? -1.065 26.253 3.501 1.00 73.69 90 PRO A C 1
ATOM 694 O O . PRO A 1 90 ? -1.189 26.095 2.291 1.00 73.69 90 PRO A O 1
ATOM 697 N N . ALA A 1 91 ? -1.025 27.472 4.054 1.00 73.31 91 ALA A N 1
ATOM 698 C CA . ALA A 1 91 ? -1.083 28.729 3.303 1.00 73.31 91 ALA A CA 1
ATOM 699 C C . ALA A 1 91 ? 0.175 29.032 2.459 1.00 73.31 91 ALA A C 1
ATOM 701 O O . ALA A 1 91 ? 0.106 29.846 1.540 1.00 73.31 91 ALA A O 1
ATOM 702 N N . ASP A 1 92 ? 1.300 28.386 2.767 1.00 75.56 92 ASP A N 1
ATOM 703 C CA . ASP A 1 92 ? 2.603 28.559 2.116 1.00 75.56 92 ASP A CA 1
ATOM 704 C C . ASP A 1 92 ? 2.925 27.419 1.129 1.00 75.56 92 ASP A C 1
ATOM 706 O O . ASP A 1 92 ? 4.003 27.405 0.529 1.00 75.56 92 ASP A O 1
ATOM 710 N N . ALA A 1 93 ? 2.021 26.445 0.975 1.00 79.44 93 ALA A N 1
ATOM 711 C CA . ALA A 1 93 ? 2.203 25.299 0.092 1.00 79.44 93 ALA A CA 1
ATOM 712 C C . ALA A 1 93 ? 2.295 25.725 -1.383 1.00 79.44 93 ALA A C 1
ATOM 714 O O . ALA A 1 93 ? 1.497 26.528 -1.871 1.00 79.44 93 ALA A O 1
ATOM 715 N N . GLY A 1 94 ? 3.248 25.151 -2.123 1.00 80.56 94 GLY A N 1
ATOM 716 C CA . GLY A 1 94 ? 3.452 25.461 -3.540 1.00 80.56 94 GLY A CA 1
ATOM 717 C C . GLY A 1 94 ? 2.438 24.793 -4.473 1.00 80.56 94 GLY A C 1
ATOM 718 O O . GLY A 1 94 ? 2.342 25.166 -5.643 1.00 80.56 94 GLY A O 1
ATOM 719 N N . ASN A 1 95 ? 1.699 23.795 -3.983 1.00 89.19 95 ASN A N 1
ATOM 720 C CA . ASN A 1 95 ? 0.683 23.049 -4.726 1.00 89.19 95 ASN A CA 1
ATOM 721 C C . ASN A 1 95 ? -0.365 22.420 -3.783 1.00 89.19 95 ASN A C 1
ATOM 723 O O . ASN A 1 95 ? -0.161 22.334 -2.572 1.00 89.19 95 ASN A O 1
ATOM 727 N N . GLU A 1 96 ? -1.483 21.954 -4.351 1.00 90.44 96 GLU A N 1
ATOM 728 C CA . GLU A 1 96 ? -2.604 21.354 -3.604 1.00 90.44 96 GLU A CA 1
ATOM 729 C C . GLU A 1 96 ? -2.191 20.124 -2.782 1.00 90.44 96 GLU A C 1
ATOM 731 O O . GLU A 1 96 ? -2.671 19.938 -1.666 1.00 90.44 96 GLU A O 1
ATOM 736 N N . ARG A 1 97 ? -1.256 19.312 -3.295 1.00 91.06 97 ARG A N 1
ATOM 737 C CA . ARG A 1 97 ? -0.736 18.136 -2.586 1.00 91.06 97 ARG A CA 1
ATOM 738 C C . ARG A 1 97 ? 0.018 18.541 -1.321 1.00 91.06 97 ARG A C 1
ATOM 740 O O . ARG A 1 97 ? -0.216 17.974 -0.264 1.00 91.06 97 ARG A O 1
ATOM 747 N N . GLU A 1 98 ? 0.912 19.521 -1.403 1.00 90.50 98 GLU A N 1
ATOM 748 C CA . GLU A 1 98 ? 1.621 20.045 -0.230 1.00 90.50 98 GLU A CA 1
ATOM 749 C C . GLU A 1 98 ? 0.656 20.639 0.800 1.00 90.50 98 GLU A C 1
ATOM 751 O O . GLU A 1 98 ? 0.835 20.401 1.993 1.00 90.50 98 GLU A O 1
ATOM 756 N N . ALA A 1 99 ? -0.393 21.336 0.350 1.00 92.00 99 ALA A N 1
ATOM 757 C CA . ALA A 1 99 ? -1.423 21.871 1.237 1.00 92.00 99 ALA A CA 1
ATOM 758 C C . ALA A 1 99 ? -2.176 20.746 1.966 1.00 92.00 99 ALA A C 1
ATOM 760 O O . ALA A 1 99 ? -2.329 20.803 3.184 1.00 92.00 99 ALA A O 1
ATOM 761 N N . LEU A 1 100 ? -2.572 19.687 1.249 1.00 94.25 100 LEU A N 1
ATOM 762 C CA . LEU A 1 100 ? -3.206 18.507 1.838 1.00 94.25 100 LEU A CA 1
ATOM 763 C C . LEU A 1 100 ? -2.302 17.838 2.879 1.00 94.25 100 LEU A C 1
ATOM 765 O O . LEU A 1 100 ? -2.744 17.546 3.986 1.00 94.25 100 LEU A O 1
ATOM 769 N N . LEU A 1 101 ? -1.030 17.610 2.555 1.00 93.75 101 LEU A N 1
ATOM 770 C CA . LEU A 1 101 ? -0.097 16.968 3.483 1.00 93.75 101 LEU A CA 1
ATOM 771 C C . LEU A 1 101 ? 0.180 17.836 4.720 1.00 93.75 101 LEU A C 1
ATOM 773 O O . LEU A 1 101 ? 0.360 17.296 5.811 1.00 93.75 101 LEU A O 1
ATOM 777 N N . ALA A 1 102 ? 0.164 19.164 4.574 1.00 92.31 102 ALA A N 1
ATOM 778 C CA . ALA A 1 102 ? 0.216 20.097 5.696 1.00 92.31 102 ALA A CA 1
ATOM 779 C C . ALA A 1 102 ? -1.027 19.979 6.595 1.00 92.31 102 ALA A C 1
ATOM 781 O O . ALA A 1 102 ? -0.890 19.895 7.814 1.00 92.31 102 ALA A O 1
ATOM 782 N N . GLU A 1 103 ? -2.228 19.918 6.004 1.00 94.12 103 GLU A N 1
ATOM 783 C CA . GLU A 1 103 ? -3.479 19.696 6.743 1.00 94.12 103 GLU A CA 1
ATOM 784 C C . GLU A 1 103 ? -3.459 18.362 7.502 1.00 94.12 103 GLU A C 1
ATOM 786 O O . GLU A 1 103 ? -3.814 18.324 8.680 1.00 94.12 103 GLU A O 1
ATOM 791 N N . VAL A 1 104 ? -3.004 17.278 6.860 1.00 95.44 104 VAL A N 1
ATOM 792 C CA . VAL A 1 104 ? -2.866 15.966 7.510 1.00 95.44 104 VAL A CA 1
ATOM 793 C C . VAL A 1 104 ? -1.875 16.042 8.659 1.00 95.44 104 VAL A C 1
ATOM 795 O O . VAL A 1 104 ? -2.195 15.571 9.742 1.00 95.44 104 VAL A O 1
ATOM 798 N N . ARG A 1 105 ? -0.716 16.690 8.473 1.00 94.19 105 ARG A N 1
ATOM 799 C CA . ARG A 1 105 ? 0.278 16.853 9.542 1.00 94.19 105 ARG A CA 1
ATOM 800 C C . ARG A 1 105 ? -0.315 17.536 10.773 1.00 94.19 105 ARG A C 1
ATOM 802 O O . ARG A 1 105 ? -0.058 17.085 11.882 1.00 94.19 105 ARG A O 1
ATOM 809 N N . THR A 1 106 ? -1.098 18.597 10.574 1.00 92.56 106 THR A N 1
ATOM 810 C CA . THR A 1 106 ? -1.813 19.283 11.661 1.00 92.56 106 THR A CA 1
ATOM 811 C C . THR A 1 106 ? -2.875 18.392 12.306 1.00 92.56 106 THR A C 1
ATOM 813 O O . THR A 1 106 ? -3.088 18.483 13.508 1.00 92.56 106 THR A O 1
ATOM 816 N N . ALA A 1 107 ? -3.532 17.527 11.532 1.00 93.88 107 ALA A N 1
ATOM 817 C CA . ALA A 1 107 ? -4.539 16.602 12.042 1.00 93.88 107 ALA A CA 1
ATOM 818 C C . ALA A 1 107 ? -3.959 15.416 12.838 1.00 93.88 107 ALA A C 1
ATOM 820 O O . ALA A 1 107 ? -4.728 14.752 13.517 1.00 93.88 107 ALA A O 1
ATOM 821 N N . ILE A 1 108 ? -2.648 15.151 12.762 1.00 94.94 108 ILE A N 1
ATOM 822 C CA . ILE A 1 108 ? -1.953 14.056 13.473 1.00 94.94 108 ILE A CA 1
ATOM 823 C C . ILE A 1 108 ? -0.941 14.582 14.509 1.00 94.94 108 ILE A C 1
ATOM 825 O O . ILE A 1 108 ? 0.148 14.031 14.673 1.00 94.94 108 ILE A O 1
ATOM 829 N N . ASP A 1 109 ? -1.246 15.711 15.154 1.00 90.44 109 ASP A N 1
ATOM 830 C CA . ASP A 1 109 ? -0.310 16.403 16.057 1.00 90.44 109 ASP A CA 1
ATOM 831 C C . ASP A 1 109 ? -0.005 15.610 17.343 1.00 90.44 109 ASP A C 1
ATOM 833 O O . ASP A 1 109 ? 1.067 15.764 17.930 1.00 90.44 109 ASP A O 1
ATOM 837 N N . SER A 1 110 ? -0.912 14.718 17.753 1.00 89.19 110 SER A N 1
ATOM 838 C CA . SER A 1 110 ? -0.727 13.789 18.871 1.00 89.19 110 SER A CA 1
ATOM 839 C C . SER A 1 110 ? -0.804 12.324 18.427 1.00 89.19 110 SER A C 1
ATOM 841 O O . SER A 1 110 ? -1.338 12.017 17.360 1.00 89.19 110 SER A O 1
ATOM 843 N N . ASP A 1 111 ? -0.296 11.408 19.259 1.00 88.44 111 ASP A N 1
ATOM 844 C CA . ASP A 1 111 ? -0.369 9.964 18.990 1.00 88.44 111 ASP A CA 1
ATOM 845 C C . ASP A 1 111 ? -1.826 9.460 18.943 1.00 88.44 111 ASP A C 1
ATOM 847 O O . ASP A 1 111 ? -2.168 8.657 18.078 1.00 88.44 111 ASP A O 1
ATOM 851 N N . GLU A 1 112 ? -2.705 9.984 19.809 1.00 92.06 112 GLU A N 1
ATOM 852 C CA . GLU A 1 112 ? -4.142 9.657 19.818 1.00 92.06 112 GLU A CA 1
ATOM 853 C C . GLU A 1 112 ? -4.830 10.135 18.530 1.00 92.06 112 GLU A C 1
ATOM 855 O O . GLU A 1 112 ? -5.572 9.382 17.893 1.00 92.06 112 GLU A O 1
ATOM 860 N N . ASP A 1 113 ? -4.536 11.364 18.094 1.00 93.50 113 ASP A N 1
ATOM 861 C CA . ASP A 1 113 ? -5.067 11.893 16.835 1.00 93.50 113 ASP A CA 1
ATOM 862 C C . ASP A 1 113 ? -4.547 11.099 15.633 1.00 93.50 113 ASP A C 1
ATOM 864 O O . ASP A 1 113 ? -5.288 10.841 14.683 1.00 93.50 113 ASP A O 1
ATOM 868 N N . ARG A 1 114 ? -3.279 10.675 15.679 1.00 95.44 114 ARG A N 1
ATOM 869 C CA . ARG A 1 114 ? -2.661 9.851 14.641 1.00 95.44 114 ARG A CA 1
ATOM 870 C C . ARG A 1 114 ? -3.356 8.497 14.513 1.00 95.44 114 ARG A C 1
ATOM 872 O O . ARG A 1 114 ? -3.696 8.111 13.395 1.00 95.44 114 ARG A O 1
ATOM 879 N N . GLU A 1 115 ? -3.596 7.801 15.620 1.00 95.00 115 GLU A N 1
ATOM 880 C CA . GLU A 1 115 ? -4.285 6.504 15.632 1.00 95.00 115 GLU A CA 1
ATOM 881 C C . GLU A 1 115 ? -5.735 6.631 15.132 1.00 95.00 115 GLU A C 1
ATOM 883 O O . GLU A 1 115 ? -6.192 5.852 14.283 1.00 95.00 115 GLU A O 1
ATOM 888 N N . ALA A 1 116 ? -6.452 7.663 15.591 1.00 95.44 116 ALA A N 1
ATOM 889 C CA . ALA A 1 116 ? -7.812 7.950 15.144 1.00 95.44 116 ALA A CA 1
ATOM 890 C C . ALA A 1 116 ? -7.863 8.286 13.643 1.00 95.44 116 ALA A C 1
ATOM 892 O O . ALA A 1 116 ? -8.736 7.790 12.919 1.00 95.44 116 ALA A O 1
ATOM 893 N N . PHE A 1 117 ? -6.912 9.093 13.157 1.00 97.25 117 PHE A N 1
ATOM 894 C CA . PHE A 1 117 ? -6.776 9.427 11.742 1.00 97.25 117 PHE A CA 1
ATOM 895 C C . PHE A 1 117 ? -6.500 8.176 10.912 1.00 97.25 117 PHE A C 1
ATOM 897 O O . PHE A 1 117 ? -7.196 7.948 9.925 1.00 97.25 117 PHE A O 1
ATOM 904 N N . GLN A 1 118 ? -5.529 7.352 11.316 1.00 96.75 118 GLN A N 1
ATOM 905 C CA . GLN A 1 118 ? -5.155 6.121 10.620 1.00 96.75 118 GLN A CA 1
ATOM 906 C C . GLN A 1 118 ? -6.342 5.165 10.503 1.00 96.75 118 GLN A C 1
ATOM 908 O O . GLN A 1 118 ? -6.674 4.734 9.400 1.00 96.75 118 GLN A O 1
ATOM 913 N N . THR A 1 119 ? -7.026 4.893 11.615 1.00 96.25 119 THR A N 1
ATOM 914 C CA . THR A 1 119 ? -8.195 4.003 11.644 1.00 96.25 119 THR A CA 1
ATOM 915 C C . THR A 1 119 ? -9.289 4.507 10.706 1.00 96.25 119 THR A C 1
ATOM 917 O O . THR A 1 119 ? -9.847 3.751 9.906 1.00 96.25 119 THR A O 1
ATOM 920 N N . ARG A 1 120 ? -9.588 5.812 10.757 1.00 97.44 120 ARG A N 1
ATOM 921 C CA . ARG A 1 120 ? -10.626 6.407 9.911 1.00 97.44 120 ARG A CA 1
ATOM 922 C C . ARG A 1 120 ? -10.228 6.439 8.434 1.00 97.44 120 ARG A C 1
ATOM 924 O O . ARG A 1 120 ? -11.085 6.192 7.585 1.00 97.44 120 ARG A O 1
ATOM 931 N N . ALA A 1 121 ? -8.968 6.744 8.131 1.00 97.75 121 ALA A N 1
ATOM 932 C CA . ALA A 1 121 ? -8.430 6.755 6.776 1.00 97.75 121 ALA A CA 1
ATOM 933 C C . ALA A 1 121 ? -8.471 5.354 6.160 1.00 97.75 121 ALA A C 1
ATOM 935 O O . ALA A 1 121 ? -8.959 5.215 5.042 1.00 97.75 121 ALA A O 1
ATOM 936 N N . ALA A 1 122 ? -8.043 4.325 6.900 1.00 97.06 122 ALA A N 1
ATOM 937 C CA . ALA A 1 122 ? -8.035 2.941 6.435 1.00 97.06 122 ALA A CA 1
ATOM 938 C C . ALA A 1 122 ? -9.431 2.481 5.996 1.00 97.06 122 ALA A C 1
ATOM 940 O O . ALA A 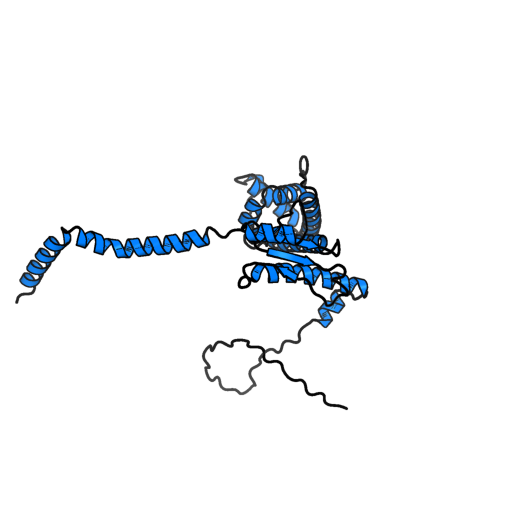1 122 ? -9.599 1.959 4.895 1.00 97.06 122 ALA A O 1
ATOM 941 N N . GLU A 1 123 ? -10.448 2.752 6.819 1.00 96.25 123 GLU A N 1
ATOM 942 C CA . GLU A 1 123 ? -11.832 2.375 6.519 1.00 96.25 123 GLU A CA 1
ATOM 943 C C . GLU A 1 123 ? -12.397 3.129 5.305 1.00 96.25 123 GLU A C 1
ATOM 945 O O . GLU A 1 123 ? -13.063 2.538 4.450 1.00 96.25 123 GLU A O 1
ATOM 950 N N . LEU A 1 124 ? -12.115 4.434 5.195 1.00 97.31 124 LEU A N 1
ATOM 951 C CA . LEU A 1 124 ? -12.529 5.234 4.041 1.00 97.31 124 LEU A CA 1
ATOM 952 C C . LEU A 1 124 ? -11.858 4.752 2.754 1.00 97.31 124 LEU A C 1
ATOM 954 O O . LEU A 1 124 ? -12.549 4.541 1.760 1.00 97.31 124 LEU A O 1
ATOM 958 N N . ILE A 1 125 ? -10.540 4.547 2.776 1.00 97.19 125 ILE A N 1
ATOM 959 C CA . ILE A 1 125 ? -9.767 4.067 1.625 1.00 97.19 125 ILE A CA 1
ATOM 960 C C . ILE A 1 125 ? -10.285 2.700 1.186 1.00 97.19 125 ILE A C 1
ATOM 962 O O . ILE A 1 125 ? -10.573 2.516 0.005 1.00 97.19 125 ILE A O 1
ATOM 966 N N . PHE A 1 126 ? -10.469 1.763 2.120 1.00 96.06 126 PHE A N 1
ATOM 967 C CA . PHE A 1 126 ? -10.998 0.437 1.809 1.00 96.06 126 PHE A CA 1
ATOM 968 C C . PHE A 1 126 ? -12.387 0.515 1.158 1.00 96.06 126 PHE A C 1
ATOM 970 O O . PHE A 1 126 ? -12.624 -0.121 0.128 1.00 96.06 126 PHE A O 1
ATOM 977 N N . THR A 1 127 ? -13.292 1.323 1.718 1.00 95.81 127 THR A N 1
ATOM 978 C CA . THR A 1 127 ? -14.654 1.503 1.188 1.00 95.81 127 THR A CA 1
ATOM 979 C C . THR A 1 127 ? -14.620 2.082 -0.227 1.00 95.81 127 THR A C 1
ATOM 981 O O . THR A 1 127 ? -15.163 1.487 -1.158 1.00 95.81 127 THR A O 1
ATOM 984 N N . LEU A 1 128 ? -13.916 3.201 -0.419 1.00 95.06 128 LEU A N 1
ATOM 985 C CA . LEU A 1 128 ? -13.802 3.878 -1.713 1.00 95.06 128 LEU A CA 1
ATOM 986 C C . LEU A 1 128 ? -13.162 2.978 -2.775 1.00 95.06 128 LEU A C 1
ATOM 988 O O . LEU A 1 128 ? -13.654 2.910 -3.900 1.00 95.06 128 LEU A O 1
ATOM 992 N N . ALA A 1 129 ? -12.100 2.256 -2.415 1.00 92.38 129 ALA A N 1
ATOM 993 C CA . ALA A 1 129 ? -11.382 1.381 -3.331 1.00 92.38 129 ALA A CA 1
ATOM 994 C C . ALA A 1 129 ? -12.152 0.092 -3.667 1.00 92.38 129 ALA A C 1
ATOM 996 O O . ALA A 1 129 ? -11.819 -0.572 -4.645 1.00 92.38 129 ALA A O 1
ATOM 997 N N . THR A 1 130 ? -13.149 -0.294 -2.867 1.00 90.75 130 THR A N 1
ATOM 998 C CA . THR A 1 130 ? -14.031 -1.443 -3.146 1.00 90.75 130 THR A CA 1
ATOM 999 C C . THR A 1 130 ? -15.225 -1.024 -3.999 1.00 90.75 130 THR A C 1
ATOM 1001 O O . THR A 1 130 ? -15.578 -1.698 -4.962 1.00 90.75 130 THR A O 1
ATOM 1004 N N . GLU A 1 131 ? -15.820 0.127 -3.695 1.00 90.56 131 GLU A N 1
ATOM 1005 C CA . GLU A 1 131 ? -16.996 0.640 -4.405 1.00 90.56 131 GLU A CA 1
ATOM 1006 C C . GLU A 1 131 ? -16.640 1.421 -5.681 1.00 90.56 131 GLU A C 1
ATOM 1008 O O . GLU A 1 131 ? -17.534 1.877 -6.394 1.00 90.56 131 GLU A O 1
ATOM 1013 N N . SER A 1 132 ? -15.344 1.580 -5.989 1.00 82.62 132 SER A N 1
ATOM 1014 C CA . SER A 1 132 ? -14.850 2.490 -7.039 1.00 82.62 132 SER A CA 1
ATOM 1015 C C . SER A 1 132 ? -15.421 3.909 -6.879 1.00 82.62 132 SER A C 1
ATOM 1017 O O . SER A 1 132 ? -15.825 4.562 -7.845 1.00 82.62 132 SER A O 1
ATOM 1019 N N . GLY A 1 133 ? -15.520 4.351 -5.625 1.00 86.88 133 GLY A N 1
ATOM 1020 C CA . GLY A 1 133 ? -16.196 5.574 -5.220 1.00 86.88 133 GLY A CA 1
ATOM 1021 C C . GLY A 1 133 ? -15.277 6.793 -5.159 1.00 86.88 133 GLY A C 1
ATOM 1022 O O . GLY A 1 133 ? -14.053 6.702 -5.211 1.00 86.88 133 GLY A O 1
ATOM 1023 N N . ARG A 1 134 ? -15.901 7.960 -5.006 1.00 91.75 134 ARG A N 1
ATOM 1024 C CA . ARG A 1 134 ? -15.256 9.237 -4.672 1.00 91.75 134 ARG A CA 1
ATOM 1025 C C . ARG A 1 134 ? -16.045 9.888 -3.553 1.00 91.75 134 ARG A C 1
ATOM 1027 O O . ARG A 1 134 ? -17.264 9.713 -3.494 1.00 91.75 134 ARG A O 1
ATOM 1034 N N . ILE A 1 135 ? -15.384 10.667 -2.704 1.00 90.00 135 ILE A N 1
ATOM 1035 C CA . ILE A 1 135 ? -16.100 11.466 -1.705 1.00 90.00 135 ILE A CA 1
ATOM 1036 C C . ILE A 1 135 ? -16.581 12.749 -2.392 1.00 90.00 135 ILE A C 1
ATOM 1038 O O . ILE A 1 135 ? -15.756 13.528 -2.871 1.00 90.00 135 ILE A O 1
ATOM 1042 N N . PRO A 1 136 ? -17.896 13.020 -2.464 1.00 87.62 136 PRO A N 1
ATOM 1043 C CA . PRO A 1 136 ? -18.374 14.282 -3.004 1.00 87.62 136 PRO A CA 1
ATOM 1044 C C . PRO A 1 136 ? -18.012 15.409 -2.032 1.00 87.62 136 PRO A C 1
ATOM 1046 O O . PRO A 1 136 ? -18.524 15.447 -0.916 1.00 87.62 136 PRO A O 1
ATOM 1049 N N . SER A 1 137 ? -17.162 16.339 -2.468 1.00 89.88 137 SER A N 1
ATOM 1050 C CA . SER A 1 137 ? -16.765 17.525 -1.693 1.00 89.88 137 SER A CA 1
ATOM 1051 C C . SER A 1 137 ? -16.148 17.192 -0.319 1.00 89.88 137 SER A C 1
ATOM 1053 O O . SER A 1 137 ? -16.723 17.564 0.708 1.00 89.88 137 SER A O 1
ATOM 1055 N N . PRO A 1 138 ? -14.984 16.513 -0.275 1.00 93.38 138 PRO A N 1
ATOM 1056 C CA . PRO A 1 138 ? -14.329 16.154 0.980 1.00 93.38 138 PRO A CA 1
ATOM 1057 C C . PRO A 1 138 ? -13.967 17.410 1.781 1.00 93.38 138 PRO A C 1
ATOM 1059 O O . PRO A 1 138 ? -13.397 18.368 1.250 1.00 93.38 138 PRO A O 1
ATOM 1062 N N . SER A 1 139 ? -14.307 17.411 3.068 1.00 92.56 139 SER A N 1
ATOM 1063 C CA . SER A 1 139 ? -14.200 18.592 3.931 1.00 92.56 139 SER A CA 1
ATOM 1064 C C . SER A 1 139 ? -13.164 18.423 5.038 1.00 92.56 139 SER A C 1
ATOM 1066 O O . SER A 1 139 ? -12.453 19.374 5.364 1.00 92.56 139 SER A O 1
ATOM 1068 N N . LEU A 1 140 ? -13.040 17.209 5.57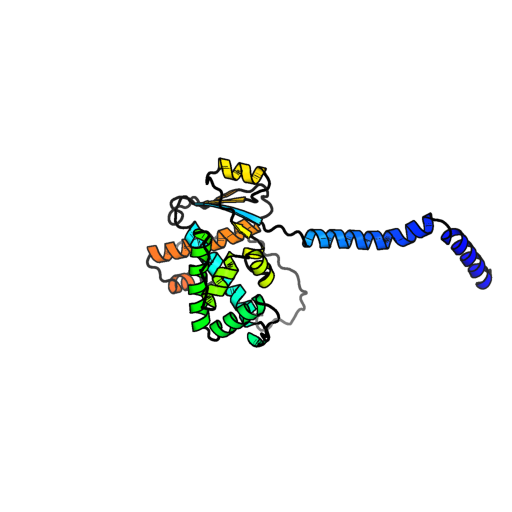3 1.00 96.00 140 LEU A N 1
ATOM 1069 C CA . LEU A 1 140 ? -12.061 16.861 6.597 1.00 96.00 140 LEU A CA 1
ATOM 1070 C C . LEU A 1 140 ? -10.733 16.442 5.955 1.00 96.00 140 LEU A C 1
ATOM 1072 O O . LEU A 1 140 ? -10.725 15.846 4.878 1.00 96.00 140 LEU A O 1
ATOM 1076 N N . ALA A 1 141 ? -9.611 16.676 6.643 1.00 95.94 141 ALA A N 1
ATOM 1077 C CA . ALA A 1 141 ? -8.287 16.259 6.166 1.00 95.94 141 ALA A CA 1
ATOM 1078 C C . ALA A 1 141 ? -8.236 14.752 5.850 1.00 95.94 141 ALA A C 1
ATOM 1080 O O . ALA A 1 141 ? -7.724 14.361 4.806 1.00 95.94 141 ALA A O 1
ATOM 1081 N N . VAL A 1 142 ? -8.851 13.919 6.699 1.00 97.56 142 VAL A N 1
ATOM 1082 C CA . VAL A 1 142 ? -8.931 12.462 6.501 1.00 97.56 142 VAL A CA 1
ATOM 1083 C C . VAL A 1 142 ? -9.739 12.070 5.259 1.00 97.56 142 VAL A C 1
ATOM 1085 O O . VAL A 1 142 ? -9.368 11.136 4.557 1.00 97.56 142 VAL A O 1
ATOM 1088 N N . GLU A 1 143 ? -10.807 12.807 4.937 1.00 97.69 143 GLU A N 1
ATOM 1089 C CA . GLU A 1 143 ? -11.624 12.569 3.739 1.00 97.69 143 GLU A CA 1
ATOM 1090 C C . GLU A 1 143 ? -10.860 12.958 2.476 1.00 97.69 143 GLU A C 1
ATOM 1092 O O . GLU A 1 143 ? -10.823 12.196 1.516 1.00 97.69 143 GLU A O 1
ATOM 1097 N N . LYS A 1 144 ? -10.219 14.134 2.485 1.00 97.25 144 LYS A N 1
ATOM 1098 C CA . LYS A 1 144 ? -9.404 14.605 1.359 1.00 97.25 144 LYS A CA 1
ATOM 1099 C C . LYS A 1 144 ? -8.231 13.662 1.104 1.00 97.25 144 LYS A C 1
ATOM 1101 O O . LYS A 1 144 ? -7.937 13.353 -0.045 1.00 97.25 144 LYS A O 1
ATOM 1106 N N . PHE A 1 145 ? -7.585 13.200 2.174 1.00 97.38 145 PHE A N 1
ATOM 1107 C CA . PHE A 1 145 ? -6.475 12.262 2.097 1.00 97.38 145 PHE A CA 1
ATOM 1108 C C . PHE A 1 145 ? -6.920 10.906 1.549 1.00 97.38 145 PHE A C 1
ATOM 1110 O O . PHE A 1 145 ? -6.292 10.409 0.623 1.00 97.38 145 PHE A O 1
ATOM 1117 N N . ALA A 1 146 ? -8.026 10.347 2.048 1.00 97.44 146 ALA A N 1
ATOM 1118 C CA . ALA A 1 146 ? -8.573 9.091 1.541 1.00 97.44 146 ALA A CA 1
ATOM 1119 C C . ALA A 1 146 ? -9.039 9.190 0.076 1.00 97.44 146 ALA A C 1
ATOM 1121 O O . ALA A 1 146 ? -8.777 8.277 -0.706 1.00 97.44 146 ALA A O 1
ATOM 1122 N N . ASP A 1 147 ? -9.686 10.297 -0.320 1.00 96.69 147 ASP A N 1
ATOM 1123 C CA . ASP A 1 147 ? -10.059 10.531 -1.722 1.00 96.69 147 ASP A CA 1
ATOM 1124 C C . ASP A 1 147 ? -8.806 10.609 -2.598 1.00 96.69 147 ASP A C 1
ATOM 1126 O O . ASP A 1 147 ? -8.725 9.892 -3.591 1.00 96.69 147 ASP A O 1
ATOM 1130 N N . TRP A 1 148 ? -7.798 11.401 -2.211 1.00 95.81 148 TRP A N 1
ATOM 1131 C CA . TRP A 1 148 ? -6.525 11.484 -2.934 1.00 95.81 148 TRP A CA 1
ATOM 1132 C C . TRP A 1 148 ? -5.850 10.113 -3.065 1.00 95.81 148 TRP A C 1
ATOM 1134 O O . TRP A 1 148 ? -5.467 9.736 -4.173 1.00 95.81 148 TRP A O 1
ATOM 1144 N N . TRP A 1 149 ? -5.798 9.346 -1.972 1.00 95.81 149 TRP A N 1
ATOM 1145 C CA . TRP A 1 149 ? -5.181 8.021 -1.913 1.00 95.81 149 TRP A CA 1
ATOM 1146 C C . TRP A 1 149 ? -5.725 7.059 -2.975 1.00 95.81 149 TRP A C 1
ATOM 1148 O O . TRP A 1 149 ? -4.967 6.371 -3.653 1.00 95.81 149 TRP A O 1
ATOM 1158 N N . VAL A 1 150 ? -7.049 7.024 -3.141 1.00 94.81 150 VAL A N 1
ATOM 1159 C CA . VAL A 1 150 ? -7.721 6.133 -4.103 1.00 94.81 150 VAL A CA 1
ATOM 1160 C C . VAL A 1 150 ? -7.712 6.705 -5.524 1.00 94.81 150 VAL A C 1
ATOM 1162 O O . VAL A 1 150 ? -7.771 5.962 -6.501 1.00 94.81 150 VAL A O 1
ATOM 1165 N N . SER A 1 151 ? -7.645 8.027 -5.655 1.00 93.69 151 SER A N 1
ATOM 1166 C CA . SER A 1 151 ? -7.822 8.722 -6.933 1.00 93.69 151 SER A CA 1
ATOM 1167 C C . SER A 1 151 ? -6.565 8.837 -7.773 1.00 93.69 151 SER A C 1
ATOM 1169 O O . SER A 1 151 ? -6.669 8.943 -8.994 1.00 93.69 151 SER A O 1
ATOM 1171 N N . ASP A 1 152 ? -5.406 8.888 -7.125 1.00 93.69 152 ASP A N 1
ATOM 1172 C CA . ASP A 1 152 ? -4.110 9.048 -7.775 1.00 93.69 152 ASP A CA 1
ATOM 1173 C C . ASP A 1 152 ? -3.067 8.207 -7.039 1.00 93.69 152 ASP A C 1
ATOM 1175 O O . ASP A 1 152 ? -2.184 8.698 -6.333 1.00 93.69 152 ASP A O 1
ATOM 1179 N N . VAL A 1 153 ? -3.238 6.893 -7.161 1.00 91.25 153 VAL A N 1
ATOM 1180 C CA . VAL A 1 153 ? -2.460 5.911 -6.407 1.00 91.25 153 VAL A CA 1
ATOM 1181 C C . VAL A 1 153 ? -0.971 5.920 -6.798 1.00 91.25 153 VAL A C 1
ATOM 1183 O O . VAL A 1 153 ? -0.118 5.511 -6.010 1.00 91.25 153 VAL A O 1
ATOM 1186 N N . ASP A 1 154 ? -0.641 6.423 -7.993 1.00 90.94 154 ASP A N 1
ATOM 1187 C CA . ASP A 1 154 ? 0.737 6.601 -8.458 1.00 90.94 154 ASP A CA 1
ATOM 1188 C C . ASP A 1 154 ? 1.372 7.838 -7.812 1.00 90.94 154 ASP A C 1
ATOM 1190 O O . ASP A 1 154 ? 2.479 7.749 -7.289 1.00 90.94 154 ASP A O 1
ATOM 1194 N N . ALA A 1 155 ? 0.651 8.962 -7.711 1.00 91.75 155 ALA A N 1
ATOM 1195 C CA . ALA A 1 155 ? 1.145 10.119 -6.962 1.00 91.75 155 ALA A CA 1
ATOM 1196 C C . ALA A 1 155 ? 1.338 9.827 -5.464 1.00 91.75 155 ALA A C 1
ATOM 1198 O O . ALA A 1 155 ? 2.179 10.460 -4.819 1.00 91.75 155 ALA A O 1
ATOM 1199 N N . VAL A 1 156 ? 0.553 8.904 -4.903 1.00 92.94 156 VAL A N 1
ATOM 1200 C CA . VAL A 1 156 ? 0.691 8.415 -3.521 1.00 92.94 156 VAL A CA 1
ATOM 1201 C C . VAL A 1 156 ? 1.946 7.559 -3.384 1.00 92.94 156 VAL A C 1
ATOM 1203 O O . VAL A 1 156 ? 2.765 7.832 -2.507 1.00 92.94 156 VAL A O 1
ATOM 1206 N N . ALA A 1 157 ? 2.133 6.584 -4.280 1.00 91.94 157 ALA A N 1
ATOM 1207 C CA . ALA A 1 157 ? 3.338 5.761 -4.335 1.00 91.94 157 ALA A CA 1
ATOM 1208 C C . ALA A 1 157 ? 4.606 6.622 -4.471 1.00 91.94 157 ALA A C 1
ATOM 1210 O O . ALA A 1 157 ? 5.536 6.471 -3.683 1.00 91.94 157 ALA A O 1
ATOM 1211 N N . ASP A 1 158 ? 4.605 7.608 -5.370 1.00 90.00 158 ASP A N 1
ATOM 1212 C CA . ASP A 1 158 ? 5.709 8.560 -5.538 1.00 90.00 158 ASP A CA 1
ATOM 1213 C C . ASP A 1 158 ? 5.959 9.410 -4.282 1.00 90.00 158 ASP A C 1
ATOM 1215 O O . ASP A 1 158 ? 7.090 9.808 -3.989 1.00 90.00 158 ASP A O 1
ATOM 1219 N N . ALA A 1 159 ? 4.898 9.746 -3.542 1.00 90.50 159 ALA A N 1
ATOM 1220 C CA . ALA A 1 159 ? 5.001 10.585 -2.357 1.00 90.50 159 ALA A CA 1
ATOM 1221 C C . ALA A 1 159 ? 5.571 9.843 -1.144 1.00 90.50 159 ALA A C 1
ATOM 1223 O O . ALA A 1 159 ? 6.171 10.513 -0.290 1.00 90.50 159 ALA A O 1
ATOM 1224 N N . PHE A 1 160 ? 5.367 8.525 -1.054 1.00 90.81 160 PHE A N 1
ATOM 1225 C CA . PHE A 1 160 ? 5.694 7.741 0.137 1.00 90.81 160 PHE A CA 1
ATOM 1226 C C . PHE A 1 160 ? 6.736 6.646 -0.074 1.00 90.81 160 PHE A C 1
ATOM 1228 O O . PHE A 1 160 ? 7.349 6.288 0.921 1.00 90.81 160 PHE A O 1
ATOM 1235 N N . GLY A 1 161 ? 7.017 6.218 -1.310 1.00 81.12 161 GLY A N 1
ATOM 1236 C CA . GLY A 1 161 ? 8.182 5.433 -1.756 1.00 81.12 161 GLY A CA 1
ATOM 1237 C C . GLY A 1 161 ? 8.327 4.015 -1.191 1.00 81.12 161 GLY A C 1
ATOM 1238 O O . GLY A 1 161 ? 8.550 3.081 -1.949 1.00 81.12 161 GLY A O 1
ATOM 1239 N N . ASP A 1 162 ? 8.177 3.867 0.121 1.00 85.81 162 ASP A N 1
ATOM 1240 C CA . ASP A 1 162 ? 8.375 2.647 0.902 1.00 85.81 162 ASP A CA 1
ATOM 1241 C C . ASP A 1 162 ? 7.045 1.933 1.229 1.00 85.81 162 ASP A C 1
ATOM 1243 O O . ASP A 1 162 ? 7.028 0.940 1.951 1.00 85.81 162 ASP A O 1
ATOM 1247 N N . THR A 1 163 ? 5.911 2.431 0.722 1.00 91.44 163 THR A N 1
ATOM 1248 C CA . THR A 1 163 ? 4.597 1.778 0.870 1.00 91.44 163 THR A CA 1
ATOM 1249 C C . THR A 1 163 ? 4.446 0.625 -0.113 1.00 91.44 163 THR A C 1
ATOM 1251 O O . THR A 1 163 ? 4.909 0.728 -1.250 1.00 91.44 163 THR A O 1
ATOM 1254 N N . SER A 1 164 ? 3.667 -0.395 0.243 1.00 93.69 164 SER A N 1
ATOM 1255 C CA . SER A 1 164 ? 3.371 -1.533 -0.632 1.00 93.69 164 SER A CA 1
ATOM 1256 C C . SER A 1 164 ? 2.749 -1.121 -1.971 1.00 93.69 164 SER A C 1
ATOM 1258 O O . SER A 1 164 ? 2.994 -1.760 -2.988 1.00 93.69 164 SER A O 1
ATOM 1260 N N . LEU A 1 165 ? 2.031 0.006 -2.008 1.00 89.62 165 LEU A N 1
ATOM 1261 C CA . LEU A 1 165 ? 1.475 0.601 -3.227 1.00 89.62 165 LEU A CA 1
ATOM 1262 C C . LEU A 1 165 ? 2.511 1.025 -4.271 1.00 89.62 165 LEU A C 1
ATOM 1264 O O . LEU A 1 165 ? 2.124 1.237 -5.420 1.00 89.62 165 LEU A O 1
ATOM 1268 N N . ALA A 1 166 ? 3.773 1.218 -3.891 1.00 90.88 166 ALA A N 1
ATOM 1269 C CA . ALA A 1 166 ? 4.840 1.534 -4.835 1.00 90.88 166 ALA A CA 1
ATOM 1270 C C . ALA A 1 166 ? 5.362 0.284 -5.554 1.00 90.88 166 ALA A C 1
ATOM 1272 O O . ALA A 1 166 ? 5.849 0.387 -6.679 1.00 90.88 166 ALA A O 1
ATOM 1273 N N . ASP A 1 167 ? 5.218 -0.883 -4.926 1.00 92.62 167 ASP A N 1
ATOM 1274 C CA . ASP A 1 167 ? 5.731 -2.151 -5.435 1.00 92.62 167 ASP A CA 1
ATOM 1275 C C . ASP A 1 167 ? 4.624 -3.046 -6.012 1.00 92.62 167 ASP A C 1
ATOM 1277 O O . ASP A 1 167 ? 4.872 -3.750 -6.987 1.00 92.62 167 ASP A O 1
ATOM 1281 N N . TYR A 1 168 ? 3.398 -2.996 -5.470 1.00 95.31 168 TYR A N 1
ATOM 1282 C CA . TYR A 1 168 ? 2.326 -3.946 -5.782 1.00 95.31 168 TYR A CA 1
ATOM 1283 C C . TYR A 1 168 ? 0.979 -3.279 -6.104 1.00 95.31 168 TYR A C 1
ATOM 1285 O O . TYR A 1 168 ? 0.533 -2.330 -5.450 1.00 95.31 168 TYR A O 1
ATOM 1293 N N . ARG A 1 169 ? 0.269 -3.830 -7.095 1.00 94.25 169 ARG A N 1
ATOM 1294 C CA . ARG A 1 169 ? -1.065 -3.397 -7.539 1.00 94.25 169 ARG A CA 1
ATOM 1295 C C . ARG A 1 169 ? -2.005 -4.583 -7.672 1.00 94.25 169 ARG A C 1
ATOM 1297 O O . ARG A 1 169 ? -1.749 -5.522 -8.417 1.00 94.25 169 ARG A O 1
ATOM 1304 N N . GLU A 1 170 ? -3.140 -4.507 -6.993 1.00 95.31 170 GLU A N 1
ATOM 1305 C CA . GLU A 1 170 ? -4.194 -5.499 -7.161 1.00 95.31 170 GLU A CA 1
ATOM 1306 C C . GLU A 1 170 ? -4.972 -5.238 -8.462 1.00 95.31 170 GLU A C 1
ATOM 1308 O O . GLU A 1 170 ? -5.495 -4.145 -8.691 1.00 95.31 170 GLU A O 1
ATOM 1313 N N . LEU A 1 171 ? -5.079 -6.256 -9.309 1.00 94.56 171 LEU A N 1
ATOM 1314 C CA . LEU A 1 171 ? -5.958 -6.303 -10.463 1.00 94.56 171 LEU A CA 1
ATOM 1315 C C . LEU A 1 171 ? -7.220 -7.081 -10.083 1.00 94.56 171 LEU A C 1
ATOM 1317 O O . LEU A 1 171 ? -7.162 -8.284 -9.837 1.00 94.56 171 LEU A O 1
ATOM 1321 N N . VAL A 1 172 ? -8.374 -6.412 -10.114 1.00 92.38 172 VAL A N 1
ATOM 1322 C CA . VAL A 1 172 ? -9.685 -7.042 -9.892 1.00 92.38 172 VAL A CA 1
ATOM 1323 C C . VAL A 1 172 ? -10.307 -7.399 -11.249 1.00 92.38 172 VAL A C 1
ATOM 1325 O O . VAL A 1 172 ? -10.864 -6.525 -11.922 1.00 92.38 172 VAL A O 1
ATOM 1328 N N . PRO A 1 173 ? -10.201 -8.655 -11.724 1.00 90.56 173 PRO A N 1
ATOM 1329 C CA . PRO A 1 173 ? -10.753 -9.036 -13.015 1.00 90.56 173 PRO A CA 1
ATOM 1330 C C . PRO A 1 173 ? -12.278 -9.168 -12.951 1.00 90.56 173 PRO A C 1
ATOM 1332 O O . PRO A 1 173 ? -12.869 -9.475 -11.920 1.00 90.56 173 PRO A O 1
ATOM 1335 N N . SER A 1 174 ? -12.927 -9.041 -14.108 1.00 89.75 174 SER A N 1
ATOM 1336 C CA . SER A 1 174 ? -14.376 -9.253 -14.246 1.00 89.75 174 SER A CA 1
ATOM 1337 C C . SER A 1 174 ? -14.814 -10.698 -13.979 1.00 89.75 174 SER A C 1
ATOM 1339 O O . SER A 1 174 ? -15.986 -10.945 -13.691 1.00 89.75 174 SER A O 1
ATOM 1341 N N . ARG A 1 175 ? -13.889 -11.659 -14.088 1.00 92.75 175 ARG A N 1
ATOM 1342 C CA . ARG A 1 175 ? -14.121 -13.078 -13.818 1.00 92.75 175 ARG A CA 1
ATOM 1343 C C . ARG A 1 175 ? -13.014 -13.630 -12.924 1.00 92.75 175 ARG A C 1
ATOM 1345 O O . ARG A 1 175 ? -11.853 -13.644 -13.317 1.00 92.75 175 ARG A O 1
ATOM 1352 N N . LEU A 1 176 ? -13.382 -14.127 -11.749 1.00 93.12 176 LEU A N 1
ATOM 1353 C CA . LEU A 1 176 ? -12.438 -14.609 -10.742 1.00 93.12 176 LEU A CA 1
ATOM 1354 C C . LEU A 1 176 ? -12.371 -16.146 -10.745 1.00 93.12 176 LEU A C 1
ATOM 1356 O O . LEU A 1 176 ? -12.971 -16.814 -9.908 1.00 93.12 176 LEU A O 1
ATOM 1360 N N . ASP A 1 177 ? -11.663 -16.725 -11.717 1.00 94.94 177 ASP A N 1
ATOM 1361 C CA . ASP A 1 177 ? -11.348 -18.158 -11.726 1.00 94.94 177 ASP A CA 1
ATOM 1362 C C . ASP A 1 177 ? -9.957 -18.446 -12.287 1.00 94.94 177 ASP A C 1
ATOM 1364 O O . ASP A 1 177 ? -9.407 -17.680 -13.079 1.00 94.94 177 ASP A O 1
ATOM 1368 N N . ALA A 1 178 ? -9.398 -19.590 -11.889 1.00 93.56 178 ALA A N 1
ATOM 1369 C CA . ALA A 1 178 ? -8.025 -19.965 -12.212 1.00 93.56 178 ALA A CA 1
ATOM 1370 C C . ALA A 1 178 ? -7.741 -19.995 -13.723 1.00 93.56 178 ALA A C 1
ATOM 1372 O O . ALA A 1 178 ? -6.653 -19.622 -14.147 1.00 93.56 178 ALA A O 1
ATOM 1373 N N . ALA A 1 179 ? -8.703 -20.408 -14.556 1.00 95.56 179 ALA A N 1
ATOM 1374 C CA . ALA A 1 179 ? -8.495 -20.446 -16.001 1.00 95.56 179 ALA A CA 1
ATOM 1375 C C . ALA A 1 179 ? -8.366 -19.035 -16.591 1.00 95.56 179 ALA A C 1
ATOM 1377 O O . ALA A 1 179 ? -7.547 -18.825 -17.482 1.00 95.56 179 ALA A O 1
ATOM 1378 N N . HIS A 1 180 ? -9.149 -18.068 -16.099 1.00 96.25 180 HIS A N 1
ATOM 1379 C CA . HIS A 1 180 ? -8.994 -16.673 -16.506 1.00 96.25 180 HIS A CA 1
ATOM 1380 C C . HIS A 1 180 ? -7.677 -16.068 -16.026 1.00 96.25 180 HIS A C 1
ATOM 1382 O O . HIS A 1 180 ? -6.982 -15.439 -16.816 1.00 96.25 180 HIS A O 1
ATOM 1388 N N . LEU A 1 181 ? -7.338 -16.272 -14.752 1.00 94.75 181 LEU A N 1
ATOM 1389 C CA . LEU A 1 181 ? -6.138 -15.697 -14.145 1.00 94.75 181 LEU A CA 1
ATOM 1390 C C . LEU A 1 181 ? -4.862 -16.228 -14.811 1.00 94.75 181 LEU A C 1
ATOM 1392 O O . LEU A 1 181 ? -3.973 -15.449 -15.126 1.00 94.75 181 LEU A O 1
ATOM 1396 N N . ASN A 1 182 ? -4.816 -17.523 -15.140 1.00 95.75 182 ASN A N 1
ATOM 1397 C CA . ASN A 1 182 ? -3.714 -18.100 -15.916 1.00 95.75 182 ASN A CA 1
ATOM 1398 C C . ASN A 1 182 ? -3.579 -17.477 -17.314 1.00 95.75 182 ASN A C 1
ATOM 1400 O O . ASN A 1 182 ? -2.466 -17.335 -17.810 1.00 95.75 182 ASN A O 1
ATOM 1404 N N . ALA A 1 183 ? -4.693 -17.107 -17.956 1.00 95.50 183 ALA A N 1
ATOM 1405 C CA . ALA A 1 183 ? -4.641 -16.402 -19.235 1.00 95.50 183 ALA A CA 1
ATOM 1406 C C . ALA A 1 183 ? -4.088 -14.976 -19.073 1.00 95.50 183 ALA A C 1
ATOM 1408 O O . ALA A 1 183 ? -3.315 -14.546 -19.916 1.00 95.50 183 ALA A O 1
ATOM 1409 N N . LEU A 1 184 ? -4.423 -14.274 -17.982 1.00 94.81 184 LEU A N 1
ATOM 1410 C CA . LEU A 1 184 ? -3.867 -12.946 -17.692 1.00 94.81 184 LEU A CA 1
ATOM 1411 C C . LEU A 1 184 ? -2.359 -12.990 -17.409 1.00 94.81 184 LEU A C 1
ATOM 1413 O O . LEU A 1 184 ? -1.658 -12.086 -17.853 1.00 94.81 184 LEU A O 1
ATOM 1417 N N . ILE A 1 185 ? -1.866 -14.042 -16.740 1.00 93.69 185 ILE A N 1
ATOM 1418 C CA . ILE A 1 185 ? -0.419 -14.280 -16.589 1.00 93.69 185 ILE A CA 1
ATOM 1419 C C . ILE A 1 185 ? 0.224 -14.476 -17.964 1.00 93.69 185 ILE A C 1
ATOM 1421 O O . ILE A 1 185 ? 1.165 -13.776 -18.305 1.00 93.69 185 ILE A O 1
ATOM 1425 N N . ALA A 1 186 ? -0.331 -15.366 -18.794 1.00 93.62 186 ALA A N 1
ATOM 1426 C CA . ALA A 1 186 ? 0.211 -15.647 -20.127 1.00 93.62 186 ALA A CA 1
ATOM 1427 C C . ALA A 1 186 ? 0.161 -14.447 -21.101 1.00 93.62 186 ALA A C 1
ATOM 1429 O O . ALA A 1 186 ? 0.786 -14.489 -22.160 1.00 93.62 186 ALA A O 1
ATOM 1430 N N . GLU A 1 187 ? -0.622 -13.414 -20.782 1.00 94.69 187 GLU A N 1
ATOM 1431 C CA . GLU A 1 187 ? -0.729 -12.152 -21.523 1.00 94.69 187 GLU A CA 1
ATOM 1432 C C . GLU A 1 187 ? 0.160 -11.033 -20.939 1.00 94.69 187 GLU A C 1
ATOM 1434 O O . GLU A 1 187 ? 0.036 -9.891 -21.382 1.00 94.69 187 GLU A O 1
ATOM 1439 N N . ASP A 1 188 ? 1.013 -11.327 -19.948 1.00 92.69 188 ASP A N 1
ATOM 1440 C CA . ASP A 1 188 ? 1.840 -10.355 -19.209 1.00 92.69 188 ASP A CA 1
ATOM 1441 C C . ASP A 1 188 ? 1.012 -9.217 -18.571 1.00 92.69 188 ASP A C 1
ATOM 1443 O O . ASP A 1 188 ? 1.445 -8.068 -18.468 1.00 92.69 188 ASP A O 1
ATOM 1447 N N . ARG A 1 189 ? -0.235 -9.513 -18.179 1.00 93.38 189 ARG A N 1
ATOM 1448 C CA . ARG A 1 189 ? -1.142 -8.565 -17.500 1.00 93.38 189 ARG A CA 1
ATOM 1449 C C . ARG A 1 189 ? -1.233 -8.788 -15.994 1.00 93.38 189 ARG A C 1
ATOM 1451 O O . ARG A 1 189 ? -1.949 -8.043 -15.325 1.00 93.38 189 ARG A O 1
ATOM 1458 N N . LEU A 1 190 ? -0.621 -9.864 -15.514 1.00 94.50 190 LEU A N 1
ATOM 1459 C CA . LEU A 1 190 ? -0.645 -10.309 -14.135 1.00 94.50 190 LEU A CA 1
ATOM 1460 C C . LEU A 1 190 ? 0.669 -11.026 -13.836 1.00 94.50 190 LEU A C 1
ATOM 1462 O O . LEU A 1 190 ? 1.006 -11.982 -14.528 1.00 94.50 190 LEU A O 1
ATOM 1466 N N . ASP A 1 191 ? 1.372 -10.624 -12.788 1.00 94.62 191 ASP A N 1
ATOM 1467 C CA . ASP A 1 191 ? 2.634 -11.257 -12.390 1.00 94.62 191 ASP A CA 1
ATOM 1468 C C . ASP A 1 191 ? 2.388 -12.519 -11.548 1.00 94.62 191 ASP A C 1
ATOM 1470 O O . ASP A 1 191 ? 3.167 -13.479 -11.565 1.00 94.62 191 ASP A O 1
ATOM 1474 N N . GLY A 1 192 ? 1.247 -12.574 -10.857 1.00 95.38 192 GLY A N 1
ATOM 1475 C CA . GLY A 1 192 ? 0.779 -13.770 -10.172 1.00 95.38 192 GLY A CA 1
ATOM 1476 C C . GLY A 1 192 ? -0.591 -13.618 -9.519 1.00 95.38 192 GLY A C 1
ATOM 1477 O O . GLY A 1 192 ? -1.196 -12.549 -9.501 1.00 95.38 192 GLY A O 1
ATOM 1478 N N . TYR A 1 193 ? -1.112 -14.707 -8.958 1.00 97.75 193 TYR A N 1
ATOM 1479 C CA . TYR A 1 193 ? -2.311 -14.648 -8.126 1.00 97.75 193 TYR A CA 1
ATOM 1480 C C . TYR A 1 193 ? -2.241 -15.560 -6.907 1.00 97.75 193 TYR A C 1
ATOM 1482 O O . TYR A 1 193 ? -1.619 -16.625 -6.918 1.00 97.75 193 TYR A O 1
ATOM 1490 N N . PHE A 1 194 ? -2.933 -15.141 -5.854 1.00 97.25 194 PHE A N 1
ATOM 1491 C CA . PHE A 1 194 ? -3.089 -15.892 -4.617 1.00 97.25 194 PHE A CA 1
ATOM 1492 C C . PHE A 1 194 ? -4.395 -16.683 -4.630 1.00 97.25 194 PHE A C 1
ATOM 1494 O O . PHE A 1 194 ? -5.409 -16.226 -5.152 1.00 97.25 194 PHE A O 1
ATOM 1501 N N . VAL A 1 195 ? -4.383 -17.876 -4.043 1.00 96.12 195 VAL A N 1
ATOM 1502 C CA . VAL A 1 195 ? -5.573 -18.695 -3.800 1.00 96.12 195 VAL A CA 1
ATOM 1503 C C . VAL A 1 195 ? -5.690 -18.926 -2.306 1.00 96.12 195 VAL A C 1
ATOM 1505 O O . VAL A 1 195 ? -4.841 -19.598 -1.712 1.00 96.12 195 VAL A O 1
ATOM 1508 N N . ILE A 1 196 ? -6.749 -18.381 -1.718 1.00 95.44 196 ILE A N 1
ATOM 1509 C CA . ILE A 1 196 ? -7.072 -18.540 -0.303 1.00 95.44 196 ILE A CA 1
ATOM 1510 C C . ILE A 1 196 ? -8.131 -19.646 -0.194 1.00 95.44 196 ILE A C 1
ATOM 1512 O O . ILE A 1 196 ? -9.141 -19.572 -0.901 1.00 95.44 196 ILE A O 1
ATOM 1516 N N . PRO A 1 197 ? -7.910 -20.688 0.629 1.00 93.94 197 PRO A N 1
ATOM 1517 C CA . PRO A 1 197 ? -8.869 -21.780 0.788 1.00 93.94 197 PRO A CA 1
ATOM 1518 C C . PRO A 1 197 ? -10.137 -21.320 1.522 1.00 93.94 197 PRO A C 1
ATOM 1520 O O . PRO A 1 197 ? -10.157 -20.255 2.129 1.00 93.94 197 PRO A O 1
ATOM 1523 N N . GLU A 1 198 ? -11.184 -22.148 1.497 1.00 93.56 198 GLU A N 1
ATOM 1524 C CA . GLU A 1 198 ? -12.477 -21.866 2.149 1.00 93.56 198 GLU A CA 1
ATOM 1525 C C . GLU A 1 198 ? -12.354 -21.687 3.675 1.00 93.56 198 GLU A C 1
ATOM 1527 O O . GLU A 1 198 ? -12.964 -20.787 4.246 1.00 93.56 198 GLU A O 1
ATOM 1532 N N . ASP A 1 199 ? -11.513 -22.493 4.335 1.00 90.94 199 ASP A N 1
ATOM 1533 C CA . ASP A 1 199 ? -11.260 -22.406 5.782 1.00 90.94 199 ASP A CA 1
ATOM 1534 C C . ASP A 1 199 ? -9.757 -22.238 6.084 1.00 90.94 199 ASP A C 1
ATOM 1536 O O . ASP A 1 199 ? -9.078 -23.195 6.464 1.00 90.94 199 ASP A O 1
ATOM 1540 N N . PRO A 1 200 ? -9.191 -21.031 5.918 1.00 87.88 200 PRO A N 1
ATOM 1541 C CA . PRO A 1 200 ? -7.770 -20.776 6.166 1.00 87.88 200 PRO A CA 1
ATOM 1542 C C . PRO A 1 200 ? -7.421 -20.765 7.664 1.00 87.88 200 PRO A C 1
ATOM 1544 O O . PRO A 1 200 ? -6.253 -20.883 8.039 1.00 87.88 200 PRO A O 1
ATOM 1547 N N . VAL A 1 201 ? -8.424 -20.646 8.537 1.00 87.94 201 VAL A N 1
ATOM 1548 C CA . VAL A 1 201 ? -8.243 -20.602 9.991 1.00 87.94 201 VAL A CA 1
ATOM 1549 C C . VAL A 1 201 ? -7.953 -22.000 10.515 1.00 87.94 201 VAL A C 1
ATOM 1551 O O . VAL A 1 201 ? -6.975 -22.177 11.241 1.00 87.94 201 VAL A O 1
ATOM 1554 N N . ARG A 1 202 ? -8.744 -23.001 10.117 1.00 83.06 202 ARG A N 1
ATOM 1555 C CA . ARG A 1 202 ? -8.621 -24.374 10.634 1.00 83.06 202 ARG A CA 1
ATOM 1556 C C . ARG A 1 202 ? -7.851 -25.306 9.712 1.00 83.06 202 ARG A C 1
ATOM 1558 O O . ARG A 1 202 ? -7.323 -26.313 10.181 1.00 83.06 202 ARG A O 1
ATOM 1565 N N . SER A 1 203 ? -7.789 -25.006 8.415 1.00 76.25 203 SER A N 1
ATOM 1566 C CA . SER A 1 203 ? -7.106 -25.868 7.453 1.00 76.25 203 SER A CA 1
ATOM 1567 C C . SER A 1 203 ? -5.586 -25.735 7.529 1.00 76.25 203 SER A C 1
ATOM 1569 O O . SER A 1 203 ? -5.032 -24.641 7.628 1.00 76.25 203 SER A O 1
ATOM 1571 N N . GLY A 1 204 ? -4.901 -26.875 7.408 1.00 69.25 204 GLY A N 1
ATOM 1572 C CA . GLY A 1 204 ? -3.461 -26.940 7.149 1.00 69.25 204 GLY A CA 1
ATOM 1573 C C . GLY A 1 204 ? -3.101 -26.893 5.659 1.00 69.25 204 GLY A C 1
ATOM 1574 O O . GLY A 1 204 ? -1.920 -26.941 5.335 1.00 69.25 204 GLY A O 1
ATOM 1575 N N . GLU A 1 205 ? -4.089 -26.827 4.755 1.00 73.31 205 GLU A N 1
ATOM 1576 C CA . GLU A 1 205 ? -3.884 -26.874 3.295 1.00 73.31 205 GLU A CA 1
ATOM 1577 C C . GLU A 1 205 ? -3.095 -25.664 2.760 1.00 73.31 205 GLU A C 1
ATOM 1579 O O . GLU A 1 205 ? -2.466 -25.763 1.709 1.00 73.31 205 GLU A O 1
ATOM 1584 N N . GLY A 1 206 ? -3.036 -24.569 3.526 1.00 77.56 206 GLY A N 1
ATOM 1585 C CA . GLY A 1 206 ? -2.255 -23.375 3.204 1.00 77.56 206 GLY A CA 1
ATOM 1586 C C . GLY A 1 206 ? -2.795 -22.593 2.001 1.00 77.56 206 GLY A C 1
ATOM 1587 O O . GLY A 1 206 ? -3.544 -23.103 1.168 1.00 77.56 206 GLY A O 1
ATOM 1588 N N . ALA A 1 207 ? -2.422 -21.317 1.906 1.00 90.31 207 ALA A N 1
ATOM 1589 C CA . ALA A 1 207 ? -2.671 -20.526 0.704 1.00 90.31 207 ALA A CA 1
ATOM 1590 C C . ALA A 1 207 ? -1.682 -20.919 -0.407 1.00 90.31 207 ALA A C 1
ATOM 1592 O O . ALA A 1 207 ? -0.558 -21.349 -0.134 1.00 90.31 207 ALA A O 1
ATOM 1593 N N . ARG A 1 208 ? -2.087 -20.761 -1.671 1.00 93.62 208 ARG A N 1
ATOM 1594 C CA . ARG A 1 208 ? -1.222 -21.007 -2.837 1.00 93.62 208 ARG A CA 1
ATOM 1595 C C . ARG A 1 208 ? -0.927 -19.706 -3.568 1.00 93.62 208 ARG A C 1
ATOM 1597 O O . ARG A 1 208 ? -1.815 -18.876 -3.712 1.00 93.62 208 ARG A O 1
ATOM 1604 N N . TYR A 1 209 ? 0.292 -19.569 -4.073 1.00 95.38 209 TYR A N 1
ATOM 1605 C CA . TYR A 1 209 ? 0.691 -18.496 -4.980 1.00 95.38 209 TYR A CA 1
ATOM 1606 C C . TYR A 1 209 ? 1.037 -19.099 -6.343 1.00 95.38 209 TYR A C 1
ATOM 1608 O O . TYR A 1 209 ? 1.774 -20.085 -6.413 1.00 95.38 209 TYR A O 1
ATOM 1616 N N . VAL A 1 210 ? 0.459 -18.552 -7.409 1.00 95.19 210 VAL A N 1
ATOM 1617 C CA . VAL A 1 210 ? 0.647 -19.008 -8.790 1.00 95.19 210 VAL A CA 1
ATOM 1618 C C . VAL A 1 210 ? 1.284 -17.877 -9.587 1.00 95.19 210 VAL A C 1
ATOM 1620 O O . VAL A 1 210 ? 0.699 -16.807 -9.699 1.00 95.19 210 VAL A O 1
ATOM 1623 N N . THR A 1 211 ? 2.470 -18.121 -10.139 1.00 94.56 211 THR A N 1
ATOM 1624 C CA . THR A 1 211 ? 3.244 -17.169 -10.952 1.00 94.56 211 THR A CA 1
ATOM 1625 C C . THR A 1 211 ? 4.054 -17.926 -12.007 1.00 94.56 211 THR A C 1
ATOM 1627 O O . THR A 1 211 ? 4.334 -19.118 -11.837 1.00 94.56 211 THR A O 1
ATOM 1630 N N . GLU A 1 212 ? 4.444 -17.246 -13.084 1.00 90.44 212 GLU A N 1
ATOM 1631 C CA . GLU A 1 212 ? 5.418 -17.764 -14.050 1.00 90.44 212 GLU A CA 1
ATOM 1632 C C . GLU A 1 212 ? 6.864 -17.617 -13.540 1.00 90.44 212 GLU A C 1
ATOM 1634 O O . GLU A 1 212 ? 7.708 -18.486 -13.784 1.00 90.44 212 GLU A O 1
ATOM 1639 N N . ASN A 1 213 ? 7.151 -16.569 -12.759 1.00 87.81 213 ASN A N 1
ATOM 1640 C CA . ASN A 1 213 ? 8.485 -16.288 -12.241 1.00 87.81 213 ASN A CA 1
ATOM 1641 C C . ASN A 1 213 ? 8.655 -16.782 -10.795 1.00 87.81 213 ASN A C 1
ATOM 1643 O O . ASN A 1 213 ? 8.441 -16.056 -9.833 1.00 87.81 213 ASN A O 1
ATOM 1647 N N . LEU A 1 214 ? 9.132 -18.017 -10.631 1.00 87.12 214 LEU A N 1
ATOM 1648 C CA . LEU A 1 214 ? 9.371 -18.617 -9.307 1.00 87.12 214 LEU A CA 1
ATOM 1649 C C . LEU A 1 214 ? 10.596 -18.055 -8.559 1.00 87.12 214 LEU A C 1
ATOM 1651 O O . LEU A 1 214 ? 10.819 -18.407 -7.395 1.00 87.12 214 LEU A O 1
ATOM 1655 N N . THR A 1 215 ? 11.436 -17.261 -9.230 1.00 83.50 215 THR A N 1
ATOM 1656 C CA . THR A 1 215 ? 12.649 -16.698 -8.615 1.00 83.50 215 THR A CA 1
ATOM 1657 C C . THR A 1 215 ? 12.381 -15.398 -7.876 1.00 83.50 215 THR A C 1
ATOM 1659 O O . THR A 1 215 ? 13.083 -15.111 -6.906 1.00 83.50 215 THR A O 1
ATOM 1662 N N . ASP A 1 216 ? 11.347 -14.665 -8.285 1.00 82.06 216 ASP A N 1
ATOM 1663 C CA . ASP A 1 216 ? 10.860 -13.517 -7.542 1.00 82.06 216 ASP A CA 1
ATOM 1664 C C . ASP A 1 216 ? 9.843 -13.978 -6.497 1.00 82.06 216 ASP A C 1
ATOM 1666 O O . ASP A 1 216 ? 8.805 -14.564 -6.805 1.00 82.06 216 ASP A O 1
ATOM 1670 N N . GLN A 1 217 ? 10.188 -13.773 -5.231 1.00 90.25 217 GLN A N 1
ATOM 1671 C CA . GLN A 1 217 ? 9.356 -14.184 -4.104 1.00 90.25 217 GLN A CA 1
ATOM 1672 C C . GLN A 1 217 ? 8.932 -12.994 -3.250 1.00 90.25 217 GLN A C 1
ATOM 1674 O O . GLN A 1 217 ? 8.293 -13.220 -2.222 1.00 90.25 217 GLN A O 1
ATOM 1679 N N . ASP A 1 218 ? 9.280 -11.763 -3.631 1.00 92.94 218 ASP A N 1
ATOM 1680 C CA . ASP A 1 218 ? 9.037 -10.577 -2.808 1.00 92.94 218 ASP A CA 1
ATOM 1681 C C . ASP A 1 218 ? 7.534 -10.385 -2.586 1.00 92.94 218 ASP A C 1
ATOM 1683 O O . ASP A 1 218 ? 7.089 -10.389 -1.435 1.00 92.94 218 ASP A O 1
ATOM 1687 N N . MET A 1 219 ? 6.739 -10.421 -3.660 1.00 94.31 219 MET A N 1
ATOM 1688 C CA . MET A 1 219 ? 5.277 -10.347 -3.588 1.00 94.31 219 MET A CA 1
ATOM 1689 C C . MET A 1 219 ? 4.662 -11.467 -2.735 1.00 94.31 219 MET A C 1
ATOM 1691 O O . MET A 1 219 ? 3.814 -11.212 -1.881 1.00 94.31 219 MET A O 1
ATOM 1695 N N . SER A 1 220 ? 5.103 -12.719 -2.918 1.00 94.81 220 SER A N 1
ATOM 1696 C CA . SER A 1 220 ? 4.574 -13.851 -2.140 1.00 94.81 220 SER A CA 1
ATOM 1697 C C . SER A 1 220 ? 4.901 -13.752 -0.649 1.00 94.81 220 SER A C 1
ATOM 1699 O O . SER A 1 220 ? 4.084 -14.127 0.191 1.00 94.81 220 SER A O 1
ATOM 1701 N N . ARG A 1 221 ? 6.088 -13.228 -0.314 1.00 95.50 221 ARG A N 1
ATOM 1702 C CA . ARG A 1 221 ? 6.540 -13.033 1.065 1.00 95.50 221 ARG A CA 1
ATOM 1703 C C . ARG A 1 221 ? 5.794 -11.877 1.716 1.00 95.50 221 ARG A C 1
ATOM 1705 O O . ARG A 1 221 ? 5.402 -12.007 2.872 1.00 95.50 221 ARG A O 1
ATOM 1712 N N . TRP A 1 222 ? 5.601 -10.785 0.981 1.00 96.38 222 TRP A N 1
ATOM 1713 C CA . TRP A 1 222 ? 4.833 -9.626 1.418 1.00 96.38 222 TRP A CA 1
ATOM 1714 C C . TRP A 1 222 ? 3.376 -10.007 1.700 1.00 96.38 222 TRP A C 1
ATOM 1716 O O . TRP A 1 222 ? 2.958 -9.984 2.856 1.00 96.38 222 TRP A O 1
ATOM 1726 N N . TYR A 1 223 ? 2.640 -10.478 0.691 1.00 96.56 223 TYR A N 1
ATOM 1727 C CA . TYR A 1 223 ? 1.223 -10.813 0.849 1.00 96.56 223 TYR A CA 1
ATOM 1728 C C . TYR A 1 223 ? 1.013 -11.969 1.836 1.00 96.56 223 TYR A C 1
ATOM 1730 O O . TYR A 1 223 ? 0.081 -11.962 2.640 1.00 96.56 223 TYR A O 1
ATOM 1738 N N . GLY A 1 224 ? 1.910 -12.963 1.815 1.00 95.50 224 GLY A N 1
ATOM 1739 C CA . GLY A 1 224 ? 1.880 -14.090 2.742 1.00 95.50 224 GLY A CA 1
ATOM 1740 C C . GLY A 1 224 ? 2.036 -13.671 4.205 1.00 95.50 224 GLY A C 1
ATOM 1741 O O . GLY A 1 224 ? 1.393 -14.274 5.064 1.00 95.50 224 GLY A O 1
ATOM 1742 N N . ARG A 1 225 ? 2.837 -12.635 4.496 1.00 95.81 225 ARG A N 1
ATOM 1743 C CA . ARG A 1 225 ? 2.953 -12.058 5.844 1.00 95.81 225 ARG A CA 1
ATOM 1744 C C . ARG A 1 225 ? 1.637 -11.408 6.264 1.00 95.81 225 ARG A C 1
ATOM 1746 O O . ARG A 1 225 ? 1.056 -11.855 7.245 1.00 95.81 225 ARG A O 1
ATOM 1753 N N . SER A 1 226 ? 1.112 -10.479 5.465 1.00 96.25 226 SER A N 1
ATOM 1754 C CA . SER A 1 226 ? -0.138 -9.772 5.778 1.00 96.25 226 SER A CA 1
ATOM 1755 C C . SER A 1 226 ? -1.326 -10.730 5.954 1.00 96.25 226 SER A C 1
ATOM 1757 O O . SER A 1 226 ? -2.114 -10.593 6.888 1.00 96.25 226 SER A O 1
ATOM 1759 N N . LEU A 1 227 ? -1.439 -11.758 5.103 1.00 95.31 227 LEU A N 1
ATOM 1760 C CA . LEU A 1 227 ? -2.465 -12.797 5.244 1.00 95.31 227 LEU A CA 1
ATOM 1761 C C . LEU A 1 227 ? -2.275 -13.610 6.530 1.00 95.31 227 LEU A C 1
ATOM 1763 O O . LEU A 1 227 ? -3.249 -13.939 7.210 1.00 95.31 227 LEU A O 1
ATOM 1767 N N . THR A 1 228 ? -1.028 -13.957 6.860 1.00 94.00 228 THR A N 1
ATOM 1768 C CA . THR A 1 228 ? -0.707 -14.704 8.080 1.00 94.00 228 THR A CA 1
ATOM 1769 C C . THR A 1 228 ? -1.121 -13.920 9.316 1.00 94.00 228 THR A C 1
ATOM 1771 O O . THR A 1 228 ? -1.767 -14.500 10.186 1.00 94.00 228 THR A O 1
ATOM 1774 N N . ASP A 1 229 ? -0.825 -12.624 9.367 1.00 94.25 229 ASP A N 1
ATOM 1775 C CA . ASP A 1 229 ? -1.157 -11.764 10.504 1.00 94.25 229 ASP A CA 1
ATOM 1776 C C . ASP A 1 229 ? -2.678 -11.698 10.715 1.00 94.25 229 ASP A C 1
ATOM 1778 O O . ASP A 1 229 ? -3.175 -11.916 11.823 1.00 94.25 229 ASP A O 1
ATOM 1782 N N . VAL A 1 230 ? -3.447 -11.548 9.631 1.00 95.12 230 VAL A N 1
ATOM 1783 C CA . VAL A 1 230 ? -4.919 -11.560 9.672 1.00 95.12 230 VAL A CA 1
ATOM 1784 C C . VAL A 1 230 ? -5.484 -12.900 10.146 1.00 95.12 230 VAL A C 1
ATOM 1786 O O . VAL A 1 230 ? -6.371 -12.939 11.007 1.00 95.12 230 VAL A O 1
ATOM 1789 N N . VAL A 1 231 ? -4.987 -14.016 9.607 1.00 93.25 231 VAL A N 1
ATOM 1790 C CA . VAL A 1 231 ? -5.458 -15.355 9.990 1.00 93.25 231 VAL A CA 1
ATOM 1791 C C . VAL A 1 231 ? -5.067 -15.678 11.433 1.00 93.25 231 VAL A C 1
ATOM 1793 O O . VAL A 1 231 ? -5.872 -16.251 12.168 1.00 93.25 231 VAL A O 1
ATOM 1796 N N . GLN A 1 232 ? -3.867 -15.296 11.876 1.00 91.25 232 GLN A N 1
ATOM 1797 C CA . GLN A 1 232 ? -3.441 -15.460 13.266 1.00 91.25 232 GLN A CA 1
ATOM 1798 C C . GLN A 1 232 ? -4.314 -14.638 14.215 1.00 91.25 232 GLN A C 1
ATOM 1800 O O . GLN A 1 232 ? -4.838 -15.197 15.177 1.00 91.25 232 GLN A O 1
ATOM 1805 N N . ALA A 1 233 ? -4.566 -13.363 13.910 1.00 91.25 233 ALA A N 1
ATOM 1806 C CA . ALA A 1 233 ? -5.458 -12.522 14.705 1.00 91.25 233 ALA A CA 1
ATOM 1807 C C . ALA A 1 233 ? -6.875 -13.117 14.806 1.00 91.25 233 ALA A C 1
ATOM 1809 O O . ALA A 1 233 ? -7.508 -13.055 15.861 1.00 91.25 233 ALA A O 1
ATOM 1810 N N . GLN A 1 234 ? -7.383 -13.734 13.733 1.00 92.25 234 GLN A N 1
ATOM 1811 C CA . GLN A 1 234 ? -8.656 -14.459 13.764 1.00 92.25 234 GLN A CA 1
ATOM 1812 C C . GLN A 1 234 ? -8.601 -15.705 14.659 1.00 92.25 234 GLN A C 1
ATOM 1814 O O . GLN A 1 234 ? -9.513 -15.904 15.459 1.00 92.25 234 GLN A O 1
ATOM 1819 N N . ARG A 1 235 ? -7.540 -16.519 14.571 1.00 90.25 235 ARG A N 1
ATOM 1820 C CA . ARG A 1 235 ? -7.354 -17.710 15.424 1.00 90.25 235 ARG A CA 1
ATOM 1821 C C . ARG A 1 235 ? -7.333 -17.348 16.907 1.00 90.25 235 ARG A C 1
ATOM 1823 O O . ARG A 1 235 ? -8.009 -17.998 17.698 1.00 90.25 235 ARG A O 1
ATOM 1830 N N . LEU A 1 236 ? -6.600 -16.296 17.274 1.00 89.69 236 LEU A N 1
ATOM 1831 C CA . LEU A 1 236 ? -6.534 -15.813 18.655 1.00 89.69 236 LEU A CA 1
ATOM 1832 C C . LEU A 1 236 ? -7.917 -15.392 19.165 1.00 89.69 236 LEU A C 1
ATOM 1834 O O . LEU A 1 236 ? -8.325 -15.805 20.250 1.00 89.69 236 LEU A O 1
ATOM 1838 N N . ARG A 1 237 ? -8.680 -14.655 18.346 1.00 88.50 237 ARG A N 1
ATOM 1839 C CA . ARG A 1 237 ? -10.055 -14.254 18.677 1.00 88.50 237 ARG A CA 1
ATOM 1840 C C . ARG A 1 237 ? -11.000 -15.449 18.841 1.00 88.50 237 ARG A C 1
ATOM 1842 O O . ARG A 1 237 ? -11.800 -15.440 19.770 1.00 88.50 237 ARG A O 1
ATOM 1849 N N . GLU A 1 238 ? -10.917 -16.471 17.985 1.00 89.19 238 GLU A N 1
ATOM 1850 C CA . GLU A 1 238 ? -11.760 -17.677 18.093 1.00 89.19 238 GLU A CA 1
ATOM 1851 C C . GLU A 1 238 ? -11.462 -18.500 19.353 1.00 89.19 238 GLU A C 1
ATOM 1853 O O . GLU A 1 238 ? -12.387 -18.997 19.998 1.00 89.19 238 GLU A O 1
ATOM 1858 N N . GLU A 1 239 ? -10.192 -18.589 19.743 1.00 89.12 239 GLU A N 1
ATOM 1859 C CA . GLU A 1 239 ? -9.756 -19.312 20.943 1.00 89.12 239 GLU A CA 1
ATOM 1860 C C . GLU A 1 239 ? -9.852 -18.469 22.229 1.00 89.12 239 GLU A C 1
ATOM 1862 O O . GLU A 1 239 ? -9.537 -18.953 23.315 1.00 89.12 239 GLU A O 1
ATOM 1867 N N . ASN A 1 240 ? -10.330 -17.220 22.141 1.00 88.00 240 ASN A N 1
ATOM 1868 C CA . ASN A 1 240 ? -10.359 -16.250 23.246 1.00 88.00 240 ASN A CA 1
ATOM 1869 C C . ASN A 1 240 ? -8.981 -16.056 23.903 1.00 88.00 240 ASN A C 1
ATOM 1871 O O . ASN A 1 240 ? -8.878 -15.856 25.115 1.00 88.00 240 ASN A O 1
ATOM 1875 N N . ILE A 1 241 ? -7.920 -16.141 23.101 1.00 85.25 241 ILE A N 1
ATOM 1876 C CA . ILE A 1 241 ? -6.560 -15.846 23.533 1.00 85.25 241 ILE A CA 1
ATOM 1877 C C . ILE A 1 241 ? -6.353 -14.350 23.341 1.00 85.25 241 ILE A C 1
ATOM 1879 O O . ILE A 1 241 ? -6.499 -13.826 22.236 1.00 85.25 241 ILE A O 1
ATOM 1883 N N . ASP A 1 242 ? -6.029 -13.668 24.432 1.00 83.06 242 ASP A N 1
ATOM 1884 C CA . ASP A 1 242 ? -5.702 -12.251 24.393 1.00 83.06 242 ASP A CA 1
ATOM 1885 C C . ASP A 1 242 ? -4.414 -12.011 23.582 1.00 83.06 242 ASP A C 1
ATOM 1887 O O . ASP A 1 242 ? -3.471 -12.807 23.647 1.00 83.06 242 ASP A O 1
ATOM 1891 N N . ALA A 1 243 ? -4.380 -10.929 22.800 1.00 78.38 243 ALA A N 1
ATOM 1892 C CA . ALA A 1 243 ? -3.249 -10.615 21.930 1.00 78.38 243 ALA A CA 1
ATOM 1893 C C . ALA A 1 243 ? -1.947 -10.417 22.724 1.00 78.38 243 ALA A C 1
ATOM 1895 O O . ALA A 1 243 ? -0.916 -10.956 22.329 1.00 78.38 243 ALA A O 1
ATOM 1896 N N . GLU A 1 244 ? -2.010 -9.763 23.888 1.00 79.00 244 GLU A N 1
ATOM 1897 C CA . GLU A 1 244 ? -0.863 -9.567 24.783 1.00 79.00 244 GLU A CA 1
ATOM 1898 C C . GLU A 1 244 ? -0.347 -10.919 25.297 1.00 79.00 244 GLU A C 1
ATOM 1900 O O . GLU A 1 244 ? 0.856 -11.166 25.374 1.00 79.00 244 GLU A O 1
ATOM 1905 N N . THR A 1 245 ? -1.262 -11.854 25.577 1.00 78.44 245 THR A N 1
ATOM 1906 C CA . THR A 1 245 ? -0.897 -13.220 25.985 1.00 78.44 245 THR A CA 1
ATOM 1907 C C . THR A 1 245 ? -0.203 -13.980 24.855 1.00 78.44 245 THR A C 1
ATOM 1909 O O . THR A 1 245 ? 0.759 -14.709 25.100 1.00 78.44 245 THR A O 1
ATOM 1912 N N . ALA A 1 246 ? -0.674 -13.833 23.617 1.00 77.69 246 ALA A N 1
ATOM 1913 C CA . ALA A 1 246 ? -0.067 -14.478 22.459 1.00 77.69 246 ALA A CA 1
ATOM 1914 C C . ALA A 1 246 ? 1.319 -13.900 22.128 1.00 77.69 246 ALA A C 1
ATOM 1916 O O . ALA A 1 246 ? 2.243 -14.663 21.843 1.00 77.69 246 ALA A O 1
ATOM 1917 N N . GLU A 1 247 ? 1.477 -12.577 22.204 1.00 78.12 247 GLU A N 1
ATOM 1918 C CA . GLU A 1 247 ? 2.768 -11.901 22.044 1.00 78.12 247 GLU A CA 1
ATOM 1919 C C . GLU A 1 247 ? 3.766 -12.358 23.104 1.00 78.12 247 GLU A C 1
ATOM 1921 O O . GLU A 1 247 ? 4.878 -12.764 22.764 1.00 78.12 247 GLU A O 1
ATOM 1926 N N . TRP A 1 248 ? 3.342 -12.399 24.369 1.00 77.81 248 TRP A N 1
ATOM 1927 C CA . TRP A 1 248 ? 4.164 -12.903 25.465 1.00 77.81 248 TRP A CA 1
ATOM 1928 C C . TRP A 1 248 ? 4.625 -14.353 25.235 1.00 77.81 248 TRP A C 1
ATOM 1930 O O . TRP A 1 248 ? 5.781 -14.687 25.490 1.00 77.81 248 TRP A O 1
ATOM 1940 N N . LEU A 1 249 ? 3.757 -15.223 24.702 1.00 75.50 249 LEU A N 1
ATOM 1941 C CA . LEU A 1 249 ? 4.119 -16.610 24.373 1.00 75.50 249 LEU A CA 1
ATOM 1942 C C . LEU A 1 249 ? 5.139 -16.721 23.230 1.00 75.50 249 LEU A C 1
ATOM 1944 O O . LEU A 1 249 ? 5.900 -17.690 23.188 1.00 75.50 249 LEU A O 1
ATOM 1948 N N . ASN A 1 250 ? 5.146 -15.757 22.310 1.00 76.12 250 ASN A N 1
ATOM 1949 C CA . ASN A 1 250 ? 6.064 -15.706 21.173 1.00 76.12 250 ASN A CA 1
ATOM 1950 C C . ASN A 1 250 ? 7.360 -14.933 21.474 1.00 76.12 250 ASN A C 1
ATOM 1952 O O . ASN A 1 250 ? 8.262 -14.907 20.629 1.00 76.12 250 ASN A O 1
ATOM 1956 N N . GLU A 1 251 ? 7.484 -14.321 22.656 1.00 75.56 251 GLU A N 1
ATOM 1957 C CA . GLU A 1 251 ? 8.667 -13.556 23.035 1.00 75.56 251 GLU A CA 1
ATOM 1958 C C . GLU A 1 251 ? 9.909 -14.461 23.030 1.00 75.56 251 GLU A C 1
ATOM 1960 O O . GLU A 1 251 ? 10.040 -15.438 23.774 1.00 75.56 251 GLU A O 1
ATOM 1965 N N . THR A 1 252 ? 10.843 -14.160 22.128 1.00 69.25 252 THR A N 1
ATOM 1966 C CA . THR A 1 252 ? 12.039 -14.979 21.951 1.00 69.25 252 THR A CA 1
ATOM 1967 C C . THR A 1 252 ? 13.072 -14.621 23.009 1.00 69.25 252 THR A C 1
ATOM 1969 O O . THR A 1 252 ? 13.544 -13.487 23.081 1.00 69.25 252 THR A O 1
ATOM 1972 N N . ILE A 1 253 ? 13.507 -15.615 23.786 1.00 71.81 253 ILE A N 1
ATOM 1973 C CA . ILE A 1 253 ? 14.644 -15.461 24.696 1.00 71.81 253 ILE A CA 1
ATOM 1974 C C . ILE A 1 253 ? 15.910 -15.268 23.853 1.00 71.81 253 ILE A C 1
ATOM 1976 O O . ILE A 1 253 ? 16.428 -16.216 23.258 1.00 71.81 253 ILE A O 1
ATOM 1980 N N . SER A 1 254 ? 16.415 -14.036 23.802 1.00 66.31 254 SER A N 1
ATOM 1981 C CA . SER A 1 254 ? 17.691 -13.734 23.160 1.00 66.31 254 SER A CA 1
ATOM 1982 C C . SER A 1 254 ? 18.843 -13.885 24.157 1.00 66.31 254 SER A C 1
ATOM 1984 O O . SER A 1 254 ? 18.759 -13.487 25.319 1.00 66.31 254 SER A O 1
ATOM 1986 N N . PHE A 1 255 ? 19.937 -14.502 23.709 1.00 65.00 255 PHE A N 1
ATOM 1987 C CA . PHE A 1 255 ? 21.171 -14.576 24.483 1.00 65.00 255 PHE A CA 1
ATOM 1988 C C . PHE A 1 255 ? 22.093 -13.443 24.043 1.00 65.00 255 PHE A C 1
ATOM 1990 O O . PHE A 1 255 ? 22.618 -13.462 22.928 1.00 65.00 255 PHE A O 1
ATOM 1997 N N . GLU A 1 256 ? 22.337 -12.475 24.923 1.00 68.31 256 GLU A N 1
ATOM 1998 C CA . GLU A 1 256 ? 23.409 -11.511 24.703 1.00 68.31 256 GLU A CA 1
ATOM 1999 C C . GLU A 1 256 ? 24.771 -12.201 24.859 1.00 68.31 256 GLU A C 1
ATOM 2001 O O . GLU A 1 256 ? 25.082 -12.822 25.880 1.00 68.31 256 GLU A O 1
ATOM 2006 N N . ALA A 1 257 ? 25.613 -12.092 23.833 1.00 59.09 257 ALA A N 1
ATOM 2007 C CA . ALA A 1 257 ? 26.962 -12.635 23.868 1.00 59.09 257 ALA A CA 1
ATOM 2008 C C . ALA A 1 257 ? 27.851 -11.804 24.810 1.00 59.09 257 ALA A C 1
ATOM 2010 O O . ALA A 1 257 ? 28.416 -10.780 24.425 1.00 59.09 257 ALA A O 1
ATOM 2011 N N . ALA A 1 258 ? 28.019 -12.263 26.050 1.00 66.38 258 ALA A N 1
ATOM 2012 C CA . ALA A 1 258 ? 28.966 -11.676 26.992 1.00 66.38 258 ALA A CA 1
ATOM 2013 C C . ALA A 1 258 ? 30.357 -12.320 26.862 1.00 66.38 258 ALA A C 1
ATOM 2015 O O . ALA A 1 258 ? 30.504 -13.545 26.835 1.00 66.38 258 ALA A O 1
ATOM 2016 N N . LYS A 1 259 ? 31.416 -11.497 26.837 1.00 55.03 259 LYS A N 1
ATOM 2017 C CA . LYS A 1 259 ? 32.792 -12.004 26.956 1.00 55.03 259 LYS A CA 1
ATOM 2018 C C . LYS A 1 259 ? 33.021 -12.544 28.374 1.00 55.03 259 LYS A C 1
ATOM 2020 O O . LYS A 1 259 ? 32.773 -11.812 29.334 1.00 55.03 259 LYS A O 1
ATOM 2025 N N . PRO A 1 260 ? 33.570 -13.760 28.537 1.00 51.91 260 PRO A N 1
ATOM 2026 C CA . PRO A 1 260 ? 33.949 -14.256 29.852 1.00 51.91 260 PRO A CA 1
ATOM 2027 C C . PRO A 1 260 ? 35.022 -13.351 30.477 1.00 51.91 260 PRO A C 1
ATOM 2029 O O . PRO A 1 260 ? 36.031 -13.016 29.844 1.00 51.91 260 PRO A O 1
ATOM 2032 N N . LEU A 1 261 ? 34.793 -12.949 31.731 1.00 51.44 261 LEU A N 1
ATOM 2033 C CA . LEU A 1 261 ? 35.730 -12.159 32.530 1.00 51.44 261 LEU A CA 1
ATOM 2034 C C . LEU A 1 261 ? 37.076 -12.896 32.617 1.00 51.44 261 LEU A C 1
ATOM 2036 O O . LEU A 1 261 ? 37.179 -13.954 33.232 1.00 51.44 261 LEU A O 1
ATOM 2040 N N . GLY A 1 262 ? 38.103 -12.332 31.972 1.00 55.66 262 GLY A N 1
ATOM 2041 C CA . GLY A 1 262 ? 39.467 -12.875 31.936 1.00 55.66 262 GLY A CA 1
ATOM 2042 C C . GLY A 1 262 ? 40.018 -13.175 30.537 1.00 55.66 262 GLY A C 1
ATOM 2043 O O . GLY A 1 262 ? 41.217 -13.424 30.404 1.00 55.66 262 GLY A O 1
ATOM 2044 N N . ALA A 1 263 ? 39.203 -13.103 29.480 1.00 49.00 263 ALA A N 1
ATOM 2045 C CA . ALA A 1 263 ? 39.700 -13.262 28.115 1.00 49.00 263 ALA A CA 1
ATOM 2046 C C . ALA A 1 263 ? 40.478 -12.010 27.665 1.00 49.00 263 ALA A C 1
ATOM 2048 O O . ALA A 1 263 ? 39.905 -10.962 27.360 1.00 49.00 263 ALA A O 1
ATOM 2049 N N . ARG A 1 264 ? 41.813 -12.121 27.619 1.00 47.59 264 ARG A N 1
ATOM 2050 C CA . ARG A 1 264 ? 42.694 -11.137 26.975 1.00 47.59 264 ARG A CA 1
ATOM 2051 C C . ARG A 1 264 ? 42.222 -10.941 25.532 1.00 47.59 264 ARG A C 1
ATOM 2053 O O . ARG A 1 264 ? 42.015 -11.923 24.825 1.00 47.59 264 ARG A O 1
ATOM 2060 N N . ALA A 1 265 ? 42.046 -9.687 25.117 1.00 46.66 265 ALA A N 1
ATOM 2061 C CA . ALA A 1 265 ? 41.623 -9.335 23.768 1.00 46.66 265 ALA A CA 1
ATOM 2062 C C . ALA A 1 265 ? 42.608 -9.899 22.731 1.00 46.66 265 ALA A C 1
ATOM 2064 O O . ALA A 1 265 ? 43.657 -9.314 22.478 1.00 46.66 265 ALA A O 1
ATOM 2065 N N . ALA A 1 266 ? 42.264 -11.043 22.145 1.00 42.19 266 ALA A N 1
ATOM 2066 C CA . ALA A 1 266 ? 42.739 -11.397 20.825 1.00 42.19 266 ALA A CA 1
ATOM 2067 C C . ALA A 1 266 ? 41.820 -10.673 19.842 1.00 42.19 266 ALA A C 1
ATOM 2069 O O . ALA A 1 266 ? 40.613 -10.912 19.800 1.00 42.19 266 ALA A O 1
ATOM 2070 N N . THR A 1 267 ? 42.395 -9.716 19.128 1.00 45.75 267 THR A N 1
ATOM 2071 C CA . THR A 1 267 ? 41.831 -9.111 17.928 1.00 45.75 267 THR A CA 1
ATOM 2072 C C . THR A 1 267 ? 41.445 -10.247 16.981 1.00 45.75 267 THR A C 1
ATOM 2074 O O . THR A 1 267 ? 42.320 -10.951 16.486 1.00 45.75 267 THR A O 1
ATOM 2077 N N . ALA A 1 268 ? 40.149 -10.460 16.781 1.00 38.22 268 ALA A N 1
ATOM 2078 C CA . ALA A 1 268 ? 39.636 -11.315 15.724 1.00 38.22 268 ALA A CA 1
ATOM 2079 C C . ALA A 1 268 ? 38.858 -10.415 14.768 1.00 38.22 268 ALA A C 1
ATOM 2081 O O . ALA A 1 268 ? 37.954 -9.684 15.175 1.00 38.22 268 ALA A O 1
ATOM 2082 N N . GLU A 1 269 ? 39.328 -10.420 13.528 1.00 37.00 269 GLU A N 1
ATOM 2083 C CA . GLU A 1 269 ? 38.794 -9.718 12.373 1.00 37.00 269 GLU A CA 1
ATOM 2084 C C . GLU A 1 269 ? 37.305 -10.015 12.165 1.00 37.00 269 GLU A C 1
ATOM 2086 O O . GLU A 1 269 ? 36.808 -11.090 12.502 1.00 37.00 269 GLU A O 1
ATOM 2091 N N . ALA A 1 270 ? 36.605 -9.045 11.577 1.00 43.81 270 ALA A N 1
ATOM 2092 C CA . ALA A 1 270 ? 35.233 -9.173 11.117 1.00 43.81 270 ALA A CA 1
ATOM 2093 C C . ALA A 1 270 ? 35.127 -10.270 10.040 1.00 43.81 270 ALA A C 1
ATOM 2095 O O . ALA A 1 270 ? 35.278 -10.011 8.848 1.00 43.81 270 ALA A O 1
ATOM 2096 N N . GLY A 1 271 ? 34.880 -11.506 10.470 1.00 32.56 271 GLY A N 1
ATOM 2097 C CA . GLY A 1 271 ? 34.478 -12.618 9.618 1.00 32.56 271 GLY A CA 1
ATOM 2098 C C . GLY A 1 271 ? 32.958 -12.734 9.603 1.00 32.56 271 GLY A C 1
ATOM 2099 O O . GLY A 1 271 ? 32.344 -12.942 10.646 1.00 32.56 271 GLY A O 1
ATOM 2100 N N . HIS A 1 272 ? 32.366 -12.571 8.421 1.00 42.34 272 HIS A N 1
ATOM 2101 C CA . HIS A 1 272 ? 30.950 -12.798 8.140 1.00 42.34 272 HIS A CA 1
ATOM 2102 C C . HIS A 1 272 ? 30.473 -14.152 8.684 1.00 42.34 272 HIS A C 1
ATOM 2104 O O . HIS A 1 272 ? 31.048 -15.188 8.351 1.00 42.34 272 HIS A O 1
ATOM 2110 N N . VAL A 1 273 ? 29.384 -14.153 9.456 1.00 40.12 273 VAL A N 1
ATOM 2111 C CA . VAL A 1 273 ? 28.651 -15.376 9.796 1.00 40.12 273 VAL A CA 1
ATOM 2112 C C . VAL A 1 273 ? 27.401 -15.426 8.927 1.00 40.12 273 VAL A C 1
ATOM 2114 O O . VAL A 1 273 ? 26.428 -14.717 9.165 1.00 40.12 273 VAL A O 1
ATOM 2117 N N . HIS A 1 274 ? 27.460 -16.267 7.895 1.00 36.88 274 HIS A N 1
ATOM 2118 C CA . HIS A 1 274 ? 26.283 -16.806 7.224 1.00 36.88 274 HIS A CA 1
ATOM 2119 C C . HIS A 1 274 ? 25.468 -17.615 8.240 1.00 36.88 274 HIS A C 1
ATOM 2121 O O . HIS A 1 274 ? 25.954 -18.615 8.768 1.00 36.88 274 HIS A O 1
ATOM 2127 N N . ALA A 1 275 ? 24.225 -17.210 8.489 1.00 37.97 275 ALA A N 1
ATOM 2128 C CA . ALA A 1 275 ? 23.244 -18.045 9.166 1.00 37.97 275 ALA A CA 1
ATOM 2129 C C . ALA A 1 275 ? 22.733 -19.109 8.177 1.00 37.97 275 ALA A C 1
ATOM 2131 O O . ALA A 1 275 ? 21.797 -18.871 7.420 1.00 37.97 275 ALA A O 1
ATOM 2132 N N . GLN A 1 276 ? 23.379 -20.277 8.146 1.00 37.84 276 GLN A N 1
ATOM 2133 C CA . GLN A 1 276 ? 22.759 -21.505 7.646 1.00 37.84 276 GLN A CA 1
ATOM 2134 C C . GLN A 1 276 ? 22.157 -22.237 8.846 1.00 37.84 276 GLN A C 1
ATOM 2136 O O . GLN A 1 276 ? 22.878 -22.674 9.740 1.00 37.84 276 GLN A O 1
ATOM 2141 N N . GLY A 1 277 ? 20.827 -22.318 8.884 1.00 37.56 277 GLY A N 1
ATOM 2142 C CA . GLY A 1 277 ? 20.108 -23.123 9.861 1.00 37.56 277 GLY A CA 1
ATOM 2143 C C . GLY A 1 277 ? 20.290 -24.606 9.561 1.00 37.56 277 GLY A C 1
ATOM 2144 O O . GLY A 1 277 ? 19.776 -25.100 8.560 1.00 37.56 277 GLY A O 1
ATOM 2145 N N . GLU A 1 278 ? 20.989 -25.320 10.439 1.00 31.44 278 GLU A N 1
ATOM 2146 C CA . GLU A 1 278 ? 20.836 -26.768 10.556 1.00 31.44 278 GLU A CA 1
ATOM 2147 C C . GLU A 1 278 ? 19.827 -27.087 11.673 1.00 31.44 278 GLU A C 1
ATOM 2149 O O . GLU A 1 278 ? 19.848 -26.440 12.726 1.00 31.44 278 GLU A O 1
ATOM 2154 N N . PRO A 1 279 ? 18.931 -28.073 11.482 1.00 39.00 279 PRO A N 1
ATOM 2155 C CA . PRO A 1 279 ? 17.963 -28.449 12.499 1.00 39.00 279 PRO A CA 1
ATOM 2156 C C . PRO A 1 279 ? 18.656 -29.204 13.638 1.00 39.00 279 PRO A C 1
ATOM 2158 O O . PRO A 1 279 ? 19.259 -30.261 13.441 1.00 39.00 279 PRO A O 1
ATOM 2161 N N . ILE A 1 280 ? 18.530 -28.685 14.860 1.00 41.31 280 ILE A N 1
ATOM 2162 C CA . ILE A 1 280 ? 18.959 -29.387 16.070 1.00 41.31 280 ILE A CA 1
ATOM 2163 C C . ILE A 1 280 ? 17.977 -30.537 16.329 1.00 41.31 280 ILE A C 1
ATOM 2165 O O . ILE A 1 280 ? 16.814 -30.323 16.666 1.00 41.31 280 ILE A O 1
ATOM 2169 N N . LEU A 1 281 ? 18.458 -31.774 16.189 1.00 37.94 281 LEU A N 1
ATOM 2170 C CA . LEU A 1 281 ? 17.771 -32.977 16.658 1.00 37.94 281 LEU A CA 1
ATOM 2171 C C . LEU A 1 281 ? 17.682 -32.944 18.190 1.00 37.94 281 LEU A C 1
ATOM 2173 O O . LEU A 1 281 ? 18.648 -33.254 18.889 1.00 37.94 281 LEU A O 1
ATOM 2177 N N . VAL A 1 282 ? 16.514 -32.585 18.719 1.00 40.66 282 VAL A N 1
ATOM 2178 C CA . VAL A 1 282 ? 16.226 -32.690 20.153 1.00 40.66 282 VAL A CA 1
ATOM 2179 C C . VAL A 1 282 ? 15.959 -34.158 20.492 1.00 40.66 282 VAL A C 1
ATOM 2181 O O . VAL A 1 282 ? 14.920 -34.726 20.157 1.00 40.66 282 VAL A O 1
ATOM 2184 N N . GLY A 1 283 ? 16.930 -34.789 21.153 1.00 32.72 283 GLY A N 1
ATOM 2185 C CA . GLY A 1 283 ? 16.770 -36.098 21.775 1.00 32.72 283 GLY A CA 1
ATOM 2186 C C . GLY A 1 283 ? 15.888 -35.999 23.018 1.00 32.72 283 GLY A C 1
ATOM 2187 O O . GLY A 1 283 ? 16.216 -35.293 23.968 1.00 32.72 283 GLY A O 1
ATOM 2188 N N . TRP A 1 284 ? 14.774 -36.729 23.020 1.00 35.62 284 TRP A N 1
ATOM 2189 C CA . TRP A 1 284 ? 13.888 -36.868 24.173 1.00 35.62 284 TRP A CA 1
ATOM 2190 C C . TRP A 1 284 ? 14.601 -37.596 25.321 1.00 35.62 284 TRP A C 1
ATOM 2192 O O . TRP A 1 284 ? 14.906 -38.785 25.213 1.00 35.62 284 TRP A O 1
ATOM 2202 N N . VAL A 1 285 ? 14.818 -36.909 26.444 1.00 38.19 285 VAL A N 1
ATOM 2203 C CA . VAL A 1 285 ? 15.142 -37.547 27.726 1.00 38.19 285 VAL A CA 1
ATOM 2204 C C . VAL A 1 285 ? 13.828 -37.808 28.457 1.00 38.19 285 VAL A C 1
ATOM 2206 O O . VAL A 1 285 ? 13.117 -36.877 28.822 1.00 38.19 285 VAL A O 1
ATOM 2209 N N . ARG A 1 286 ? 13.499 -39.089 28.654 1.00 37.38 286 ARG A N 1
ATOM 2210 C CA . ARG A 1 286 ? 12.455 -39.519 29.592 1.00 37.38 286 ARG A CA 1
ATOM 2211 C C . ARG A 1 286 ? 12.958 -39.331 31.023 1.00 37.38 286 ARG A C 1
ATOM 2213 O O . ARG A 1 286 ? 13.955 -39.955 31.387 1.00 37.38 286 ARG A O 1
ATOM 2220 N N . LEU A 1 287 ? 12.212 -38.571 31.819 1.00 39.03 287 LEU A N 1
ATOM 2221 C CA . LEU A 1 287 ? 12.075 -38.757 33.263 1.00 39.03 287 LEU A CA 1
ATOM 2222 C C . LEU A 1 287 ? 10.586 -38.789 33.598 1.00 39.03 287 LEU A C 1
ATOM 2224 O O . LEU A 1 287 ? 9.852 -37.957 33.021 1.00 39.03 287 LEU A O 1
#

pLDDT: mean 84.42, std 17.01, range [31.44, 97.75]